Protein AF-A0A5N6KKF5-F1 (afdb_monomer_lite)

InterPro domains:
  IPR033308 PGAP5/Cdc1/Ted1 [PTHR13315] (1-219)

Organism: Monilinia laxa (NCBI:txid61186)

Radius of gyration: 37.45 Å; chains: 1; bounding box: 107×31×86 Å

pLDDT: mean 81.61, std 22.41, range [30.11, 98.12]

Sequence (278 aa):
MNLDTPVSDKVLQDESYRFLNDIISTSHAVERSALFTLVLTHIPLYKDEGICVDGPFFDFFDGEFENGVKEQNHLSRDASKGMLEGVFGMSGSSEVAGKGMGRLGVVLTGHDHEGCDIYHHINQSSPEEEREWKCNRYSEAKHLVNQSGIPGIREITVRSMMGDFAGNAGLLSLWFDRESWEWKFEFVNCGLGTQHIWWFVHILDFITVIVGIIHGVWSTVLKARLIWGVGGNVRKGGKKGKKVTFETIASESENSREKSVNGNGNREPKGLASGSFQ

Foldseek 3Di:
DQCDDDAQDPVVNVVVVVVLQVLLVPDDFQQPQLDEDEAEDAAAAAAAPPQDPDHWDFDWDDDPRRTHTPDTRHGDQVSNCCCLCRVQVADLALPDGVRRLGHHYEYEYESAAQKAKKKWKWANPDDPVPTGIHIHGCVVCVVVVVDPRIRIHIYTYWHDCDQQNQRKDKDKDWDQDPVVRHIDIDMDIDGPGHCVVVVVVVVVVVVVVVVVVVVVVVVVVVVVPVVVDPPDDDDDDDDDDDDDDDDDDDDDDDDDDDDDDDDDDDDDDDDDDDDDDD

Structure (mmCIF, N/CA/C/O backbone):
data_AF-A0A5N6KKF5-F1
#
_entry.id   AF-A0A5N6KKF5-F1
#
loop_
_atom_site.group_PDB
_atom_site.id
_atom_site.type_symbol
_atom_site.label_atom_id
_atom_site.label_alt_id
_atom_site.label_comp_id
_atom_site.label_asym_id
_atom_site.label_entity_id
_atom_site.label_seq_id
_atom_site.pdbx_PDB_ins_code
_atom_site.Cartn_x
_atom_site.Cartn_y
_atom_site.Cartn_z
_atom_site.occupancy
_atom_site.B_iso_or_equiv
_atom_site.auth_seq_id
_atom_site.auth_comp_id
_atom_site.auth_asym_id
_atom_site.auth_atom_id
_atom_site.pdbx_PDB_model_num
ATOM 1 N N . MET A 1 1 ? -6.818 -5.816 -8.517 1.00 61.09 1 MET A N 1
ATOM 2 C CA . MET A 1 1 ? -7.880 -6.075 -7.523 1.00 61.09 1 MET A CA 1
ATOM 3 C C . MET A 1 1 ? -9.062 -5.245 -7.983 1.00 61.09 1 MET A C 1
ATOM 5 O O . MET A 1 1 ? -8.903 -4.036 -8.055 1.00 61.09 1 MET A O 1
ATOM 9 N N . ASN A 1 2 ? -10.171 -5.856 -8.404 1.00 85.31 2 ASN A N 1
ATOM 10 C CA . ASN A 1 2 ? -11.256 -5.137 -9.092 1.00 85.31 2 ASN A CA 1
ATOM 11 C C . ASN A 1 2 ? -12.211 -4.473 -8.087 1.00 85.31 2 ASN A C 1
ATOM 13 O O . ASN A 1 2 ? -13.397 -4.788 -8.051 1.00 85.31 2 ASN A O 1
ATOM 17 N N . LEU A 1 3 ? -11.674 -3.604 -7.226 1.00 91.81 3 LEU A N 1
ATOM 18 C CA . LEU A 1 3 ? -12.445 -2.927 -6.174 1.00 91.81 3 LEU A CA 1
ATOM 19 C C . LEU A 1 3 ? -13.032 -1.591 -6.609 1.00 91.81 3 LEU A C 1
ATOM 21 O O . LEU A 1 3 ? -13.944 -1.098 -5.952 1.00 91.81 3 LEU A O 1
ATOM 25 N N . ASP A 1 4 ? -12.493 -1.005 -7.671 1.00 93.25 4 ASP A N 1
ATOM 26 C CA . ASP A 1 4 ? -12.909 0.300 -8.157 1.00 93.25 4 ASP A CA 1
ATOM 27 C C . ASP A 1 4 ? -13.945 0.174 -9.274 1.00 93.25 4 ASP A C 1
ATOM 29 O O . ASP A 1 4 ? -14.103 -0.869 -9.915 1.00 93.25 4 ASP A O 1
ATOM 33 N N . THR A 1 5 ? -14.682 1.258 -9.487 1.00 90.00 5 THR A N 1
ATOM 34 C CA . THR A 1 5 ? -15.766 1.336 -10.466 1.00 90.00 5 THR A CA 1
ATOM 35 C C . THR A 1 5 ? -15.589 2.550 -11.376 1.00 90.00 5 THR A C 1
ATOM 37 O O . THR A 1 5 ? -15.078 3.567 -10.904 1.00 90.00 5 THR A O 1
ATOM 40 N N . PRO A 1 6 ? -16.098 2.512 -12.622 1.00 90.00 6 PRO A N 1
ATOM 41 C CA . PRO A 1 6 ? -16.765 1.387 -13.289 1.00 90.00 6 PRO A CA 1
ATOM 42 C C . PRO A 1 6 ? -15.831 0.203 -13.590 1.00 90.00 6 PRO A C 1
ATOM 44 O O . PRO A 1 6 ? -14.630 0.376 -13.772 1.00 90.00 6 PRO A O 1
ATOM 47 N N . VAL A 1 7 ? -16.406 -1.000 -13.660 1.00 88.50 7 VAL A N 1
ATOM 48 C CA . VAL A 1 7 ? -15.707 -2.240 -14.026 1.00 88.50 7 VAL A CA 1
ATOM 49 C C . VAL A 1 7 ? -16.266 -2.787 -15.338 1.00 88.50 7 VAL A C 1
ATOM 51 O O . VAL A 1 7 ? -17.474 -2.696 -15.573 1.00 88.50 7 VAL A O 1
ATOM 54 N N . SER A 1 8 ? -15.399 -3.384 -16.154 1.00 87.94 8 SER A N 1
ATOM 55 C CA . SER A 1 8 ? -15.790 -4.054 -17.398 1.00 87.94 8 SER A CA 1
ATOM 56 C C . SER A 1 8 ? -16.483 -5.391 -17.138 1.00 87.94 8 SER A C 1
ATOM 58 O O . SER A 1 8 ? -17.498 -5.694 -17.754 1.00 87.94 8 SER A O 1
ATOM 60 N N . ASP A 1 9 ? -15.998 -6.163 -16.164 1.00 90.00 9 ASP A N 1
ATOM 61 C CA . ASP A 1 9 ? -16.593 -7.433 -15.749 1.00 90.00 9 ASP A CA 1
ATOM 62 C C . ASP A 1 9 ? -17.108 -7.368 -14.303 1.00 90.00 9 ASP A C 1
ATOM 64 O O . ASP A 1 9 ? -16.347 -7.392 -13.328 1.00 90.00 9 ASP A O 1
ATOM 68 N N . LYS A 1 10 ? -18.437 -7.313 -14.167 1.00 90.88 10 LYS A N 1
ATOM 69 C CA . LYS A 1 10 ? -19.114 -7.301 -12.863 1.00 90.88 10 LYS A CA 1
ATOM 70 C C . LYS A 1 10 ? -18.997 -8.624 -12.114 1.00 90.88 10 LYS A C 1
ATOM 72 O O . LYS A 1 10 ? -18.998 -8.612 -10.889 1.00 90.88 10 LYS A O 1
ATOM 77 N N . VAL A 1 11 ? -18.886 -9.753 -12.813 1.00 94.31 11 VAL A N 1
ATOM 78 C CA . VAL A 1 11 ? -18.771 -11.071 -12.173 1.00 94.31 11 VAL A CA 1
ATOM 79 C C . VAL A 1 11 ? -17.435 -11.168 -11.442 1.00 94.31 11 VAL A C 1
ATOM 81 O O . VAL A 1 11 ? -17.412 -11.536 -10.270 1.00 94.31 11 VAL A O 1
ATOM 84 N N . LEU A 1 12 ? -16.340 -10.746 -12.080 1.00 92.69 12 LEU A N 1
ATOM 85 C CA . LEU A 1 12 ? -15.013 -10.725 -11.450 1.00 92.69 12 LEU A CA 1
ATOM 86 C C . LEU A 1 12 ? -14.930 -9.744 -10.271 1.00 92.69 12 LEU A C 1
ATOM 88 O O . LEU A 1 12 ? -14.240 -10.003 -9.278 1.00 92.69 12 LEU A O 1
ATOM 92 N N . GLN A 1 13 ? -15.625 -8.609 -10.364 1.00 93.62 13 GLN A N 1
ATOM 93 C CA . GLN A 1 13 ? -15.739 -7.670 -9.249 1.00 93.62 13 GLN A CA 1
ATOM 94 C C . GLN A 1 13 ? -16.521 -8.279 -8.079 1.00 93.62 13 GLN A C 1
ATOM 96 O O . GLN A 1 13 ? -16.042 -8.251 -6.945 1.00 93.62 13 GLN A O 1
ATOM 101 N N . ASP A 1 14 ? -17.673 -8.895 -8.345 1.00 95.12 14 ASP A N 1
ATOM 102 C CA . ASP A 1 14 ? -18.469 -9.574 -7.322 1.00 95.12 14 ASP A CA 1
ATOM 103 C C . ASP A 1 14 ? -17.680 -10.697 -6.638 1.00 95.12 14 ASP A C 1
ATOM 105 O O . ASP A 1 14 ? -17.748 -10.846 -5.419 1.00 95.12 14 ASP A O 1
ATOM 109 N N . GLU A 1 15 ? -16.908 -11.485 -7.391 1.00 95.94 15 GLU A N 1
ATOM 110 C CA . GLU A 1 15 ? -16.014 -12.507 -6.834 1.00 95.94 15 GLU A CA 1
ATOM 111 C C . GLU A 1 15 ? -14.935 -11.898 -5.932 1.00 95.94 15 GLU A C 1
ATOM 113 O O . GLU A 1 15 ? -14.681 -12.419 -4.845 1.00 95.94 15 GLU A O 1
ATOM 118 N N . SER A 1 16 ? -14.357 -10.761 -6.333 1.00 93.88 16 SER A N 1
ATOM 119 C CA . SER A 1 16 ? -13.374 -10.031 -5.523 1.00 93.88 16 SER A CA 1
ATOM 120 C C . SER A 1 16 ? -13.982 -9.543 -4.203 1.00 93.88 16 SER A C 1
ATOM 122 O O . SER A 1 16 ? -13.384 -9.729 -3.141 1.00 93.88 16 SER A O 1
ATOM 124 N N . TYR A 1 17 ? -15.188 -8.966 -4.238 1.00 94.44 17 TYR A N 1
ATOM 125 C CA . TYR A 1 17 ? -15.878 -8.527 -3.024 1.00 94.44 17 TYR A CA 1
ATOM 126 C C . TYR A 1 17 ? -16.313 -9.698 -2.143 1.00 94.44 17 TYR A C 1
ATOM 128 O O . TYR A 1 17 ? -16.170 -9.614 -0.925 1.00 94.44 17 TYR A O 1
ATOM 136 N N . ARG A 1 18 ? -16.805 -10.802 -2.721 1.00 96.19 18 ARG A N 1
ATOM 137 C CA . ARG A 1 18 ? -17.134 -12.018 -1.956 1.00 96.19 18 ARG A CA 1
ATOM 138 C C . ARG A 1 18 ? -15.907 -12.556 -1.233 1.00 96.19 18 ARG A C 1
ATOM 140 O O . ARG A 1 18 ? -15.980 -12.781 -0.034 1.00 96.19 18 ARG A O 1
ATOM 147 N N . PHE A 1 19 ? -14.774 -12.664 -1.924 1.00 94.69 19 PHE A N 1
ATOM 148 C CA . PHE A 1 19 ? -13.517 -13.095 -1.318 1.00 94.69 19 PHE A CA 1
ATOM 149 C C . PHE A 1 19 ? -13.100 -12.209 -0.134 1.00 94.69 19 PHE A C 1
ATOM 151 O O . PHE A 1 19 ? -12.769 -12.723 0.935 1.00 94.69 19 PHE A O 1
ATOM 158 N N . LEU A 1 20 ? -13.155 -10.880 -0.289 1.00 94.19 20 LEU A N 1
ATOM 159 C CA . LEU A 1 20 ? -12.841 -9.959 0.807 1.00 94.19 20 LEU A CA 1
ATOM 160 C C . LEU A 1 20 ? -13.818 -10.107 1.977 1.00 94.19 20 LEU A C 1
ATOM 162 O O . LEU A 1 20 ? -13.386 -10.197 3.124 1.00 94.19 20 LEU A O 1
ATOM 166 N N . ASN A 1 21 ? -15.119 -10.180 1.702 1.00 95.25 21 ASN A N 1
ATOM 167 C CA . ASN A 1 21 ? -16.146 -10.333 2.731 1.00 95.25 21 ASN A CA 1
ATOM 168 C C . ASN A 1 21 ? -16.020 -11.668 3.483 1.00 95.25 21 ASN A C 1
ATOM 170 O O . ASN A 1 21 ? -16.186 -11.704 4.705 1.00 95.25 21 ASN A O 1
ATOM 174 N N . ASP A 1 22 ? -15.673 -12.752 2.791 1.00 96.62 22 ASP A N 1
ATOM 175 C CA . ASP A 1 22 ? -15.428 -14.059 3.401 1.00 96.62 22 ASP A CA 1
ATOM 176 C C . ASP A 1 22 ? -14.212 -14.002 4.336 1.00 96.62 22 ASP A C 1
ATOM 178 O O . ASP A 1 22 ? -14.283 -14.471 5.473 1.00 96.62 22 ASP A O 1
ATOM 182 N N . ILE A 1 23 ? -13.118 -13.350 3.925 1.00 93.81 23 ILE A N 1
ATOM 183 C CA . ILE A 1 23 ? -11.951 -13.146 4.798 1.00 93.81 23 ILE A CA 1
ATOM 184 C C . ILE A 1 23 ? -12.326 -12.307 6.017 1.00 93.81 23 ILE A C 1
ATOM 186 O O . ILE A 1 23 ? -11.992 -12.681 7.141 1.00 93.81 23 ILE A O 1
ATOM 190 N N . ILE A 1 24 ? -13.027 -11.189 5.827 1.00 93.75 24 ILE A N 1
ATOM 191 C CA . ILE A 1 24 ? -13.396 -10.277 6.918 1.00 93.75 24 ILE A CA 1
ATOM 192 C C . ILE A 1 24 ? -14.302 -10.986 7.931 1.00 93.75 24 ILE A C 1
ATOM 194 O O . ILE A 1 24 ? -14.080 -10.874 9.137 1.00 93.75 24 ILE A O 1
ATOM 198 N N . SER A 1 25 ? -15.290 -11.745 7.454 1.00 94.12 25 SER A N 1
ATOM 199 C CA . SER A 1 25 ? -16.268 -12.428 8.309 1.00 94.12 25 SER A CA 1
ATOM 200 C C . SER A 1 25 ? -15.715 -13.661 9.025 1.00 94.12 25 SER A C 1
ATOM 202 O O . SER A 1 25 ? -16.190 -13.998 10.109 1.00 94.12 25 SER A O 1
ATOM 204 N N . THR A 1 26 ? -14.706 -14.325 8.455 1.00 94.19 26 THR A N 1
ATOM 205 C CA . THR A 1 26 ? -14.072 -15.511 9.061 1.00 94.19 26 THR A CA 1
ATOM 206 C C . THR A 1 26 ? -12.822 -15.181 9.880 1.00 94.19 26 THR A C 1
ATOM 208 O O . THR A 1 26 ? -12.318 -16.034 10.616 1.00 94.19 26 THR A O 1
ATOM 211 N N . SER A 1 27 ? -12.326 -13.944 9.794 1.00 92.81 27 SER A N 1
ATOM 212 C CA . SER A 1 27 ? -11.158 -13.480 10.540 1.00 92.81 27 SER A CA 1
ATOM 213 C C . SER A 1 27 ? -11.400 -13.433 12.047 1.00 92.81 27 SER A C 1
ATOM 215 O O . SER A 1 27 ? -12.492 -13.158 12.540 1.00 92.81 27 SER A O 1
ATOM 217 N N . HIS A 1 28 ? -10.331 -13.645 12.813 1.00 93.62 28 HIS A N 1
ATOM 218 C CA . HIS A 1 28 ? -10.377 -13.511 14.265 1.00 93.62 28 HIS A CA 1
ATOM 219 C C . HIS A 1 28 ? -10.660 -12.067 14.718 1.00 93.62 28 HIS A C 1
ATOM 221 O O . HIS A 1 28 ? -10.436 -11.098 13.983 1.00 93.62 28 HIS A O 1
ATOM 227 N N . ALA A 1 29 ? -11.116 -11.948 15.968 1.00 92.88 29 ALA A N 1
ATOM 228 C CA . ALA A 1 29 ? -11.385 -10.682 16.643 1.00 92.88 29 ALA A CA 1
ATOM 229 C C . ALA A 1 29 ? -10.180 -9.723 16.585 1.00 92.88 29 ALA A C 1
ATOM 231 O O . ALA A 1 29 ? -9.026 -10.159 16.651 1.00 92.88 29 ALA A O 1
ATOM 232 N N . VAL A 1 30 ? -10.463 -8.424 16.451 1.00 93.69 30 VAL A N 1
ATOM 233 C CA . VAL A 1 30 ? -9.454 -7.373 16.233 1.00 93.69 30 VAL A CA 1
ATOM 234 C C . VAL A 1 30 ? -8.516 -7.196 17.431 1.00 93.69 30 VAL A C 1
ATOM 236 O O . VAL A 1 30 ? -7.364 -6.822 17.264 1.00 93.69 30 VAL A O 1
ATOM 239 N N . GLU A 1 31 ? -8.974 -7.545 18.634 1.00 90.56 31 GLU A N 1
ATOM 240 C CA . GLU A 1 31 ? -8.255 -7.412 19.905 1.00 90.56 31 GLU A CA 1
ATOM 241 C C . GLU A 1 31 ? -7.148 -8.456 20.098 1.00 90.56 31 GLU A C 1
ATOM 243 O O . GLU A 1 31 ? -6.417 -8.433 21.092 1.00 90.56 31 GLU A O 1
ATOM 248 N N . ARG A 1 32 ? -7.031 -9.425 19.185 1.00 90.06 32 ARG A N 1
ATOM 249 C CA . ARG A 1 32 ? -6.090 -10.534 19.330 1.00 90.06 32 ARG A CA 1
ATOM 250 C C . ARG A 1 32 ? -4.671 -10.117 18.928 1.00 90.06 32 ARG A C 1
ATOM 252 O O . ARG A 1 32 ? -4.261 -10.325 17.791 1.00 90.06 32 ARG A O 1
ATOM 259 N N . SER A 1 33 ? -3.893 -9.645 19.901 1.00 82.50 33 SER A N 1
ATOM 260 C CA . SER A 1 33 ? -2.506 -9.165 19.725 1.00 82.50 33 SER A CA 1
ATOM 261 C C . SER A 1 33 ? -1.516 -10.188 19.146 1.00 82.50 33 SER A C 1
ATOM 263 O O . SER A 1 33 ? -0.542 -9.813 18.502 1.00 82.50 33 SER A O 1
ATOM 265 N N . ALA A 1 34 ? -1.771 -11.490 19.313 1.00 86.62 34 ALA A N 1
ATOM 266 C CA . ALA A 1 34 ? -0.912 -12.551 18.773 1.00 86.62 34 ALA A CA 1
ATOM 267 C C . ALA A 1 34 ? -1.032 -12.747 17.245 1.00 86.62 34 ALA A C 1
ATOM 269 O O . ALA A 1 34 ? -0.379 -13.635 16.691 1.00 86.62 34 ALA A O 1
ATOM 270 N N . LEU A 1 35 ? -1.889 -11.980 16.563 1.00 91.38 35 LEU A N 1
ATOM 271 C CA . LEU A 1 35 ? -2.067 -12.032 15.114 1.00 91.38 35 LEU A CA 1
ATOM 272 C C . LEU A 1 35 ? -1.479 -10.793 14.444 1.00 91.38 35 LEU A C 1
ATOM 274 O O . LEU A 1 35 ? -1.552 -9.689 14.972 1.00 91.38 35 LEU A O 1
ATOM 278 N N . PHE A 1 36 ? -0.946 -10.998 13.244 1.00 94.81 36 PHE A N 1
ATOM 279 C CA . PHE A 1 36 ? -0.442 -9.942 12.380 1.00 94.81 36 PHE A CA 1
ATOM 280 C C . PHE A 1 36 ? -1.045 -10.101 10.990 1.00 94.81 36 PHE A C 1
ATOM 282 O O . PHE A 1 36 ? -1.022 -11.193 10.420 1.00 94.81 36 PHE A O 1
ATOM 289 N N . THR A 1 37 ? -1.591 -9.015 10.456 1.00 95.50 37 THR A N 1
ATOM 290 C CA . THR A 1 37 ? -2.247 -8.993 9.148 1.00 95.50 37 THR A CA 1
ATOM 291 C C . THR A 1 37 ? -1.310 -8.366 8.125 1.00 95.50 37 THR A C 1
ATOM 293 O O . THR A 1 37 ? -0.963 -7.192 8.224 1.00 95.50 37 THR A O 1
ATOM 296 N N . LEU A 1 38 ? -0.897 -9.145 7.128 1.00 96.62 38 LEU A N 1
ATOM 297 C CA . LEU A 1 38 ? -0.122 -8.659 5.992 1.00 96.62 38 LEU A CA 1
ATOM 298 C C . LEU A 1 38 ? -1.033 -8.588 4.769 1.00 96.62 38 LEU A C 1
ATOM 300 O O . LEU A 1 38 ? -1.507 -9.620 4.297 1.00 96.62 38 LEU A O 1
ATOM 304 N N . VAL A 1 39 ? -1.257 -7.384 4.248 1.00 96.50 39 VAL A N 1
ATOM 305 C CA . VAL A 1 39 ? -1.968 -7.195 2.979 1.00 96.50 39 VAL A CA 1
ATOM 306 C C . VAL A 1 39 ? -0.945 -6.968 1.882 1.00 96.50 39 VAL A C 1
ATOM 308 O O . VAL A 1 39 ? -0.148 -6.037 1.960 1.00 96.50 39 VAL A O 1
ATOM 311 N N . LEU A 1 40 ? -0.991 -7.815 0.857 1.00 95.88 40 LEU A N 1
ATOM 312 C CA . LEU A 1 40 ? -0.222 -7.652 -0.369 1.00 95.88 40 LEU A CA 1
ATOM 313 C C . LEU A 1 40 ? -1.181 -7.216 -1.472 1.00 95.88 40 LEU A C 1
ATOM 315 O O . LEU A 1 40 ? -2.104 -7.954 -1.820 1.00 95.88 40 LEU A O 1
ATOM 319 N N . THR A 1 41 ? -0.976 -6.026 -2.018 1.00 94.44 41 THR A N 1
ATOM 320 C CA . THR A 1 41 ? -1.747 -5.524 -3.160 1.00 94.44 41 THR A CA 1
ATOM 321 C C . THR A 1 41 ? -0.804 -5.054 -4.256 1.00 94.44 41 THR A C 1
ATOM 323 O O . THR A 1 41 ? 0.370 -4.797 -4.021 1.00 94.44 41 THR A O 1
ATOM 326 N N . HIS A 1 42 ? -1.295 -5.005 -5.489 1.00 93.06 42 HIS A N 1
ATOM 327 C CA . HIS A 1 42 ? -0.528 -4.416 -6.578 1.00 93.06 42 HIS A CA 1
ATOM 328 C C . HIS A 1 42 ? -0.626 -2.888 -6.552 1.00 93.06 42 HIS A C 1
ATOM 330 O O . HIS A 1 42 ? 0.385 -2.226 -6.744 1.00 93.06 42 HIS A O 1
ATOM 336 N N . ILE A 1 43 ? -1.830 -2.360 -6.293 1.00 94.94 43 ILE A N 1
ATOM 337 C CA . ILE A 1 43 ? -2.163 -0.936 -6.395 1.00 94.94 43 ILE A CA 1
ATOM 338 C C . ILE A 1 43 ? -2.227 -0.325 -4.982 1.00 94.94 43 ILE A C 1
ATOM 340 O O . ILE A 1 43 ? -2.952 -0.872 -4.140 1.00 94.94 43 ILE A O 1
ATOM 344 N N . PRO A 1 44 ? -1.496 0.777 -4.720 1.00 96.38 44 PRO A N 1
ATOM 345 C CA . PRO A 1 44 ? -1.489 1.499 -3.452 1.00 96.38 44 PRO A CA 1
ATOM 346 C C . PRO A 1 44 ? -2.869 1.979 -3.008 1.00 96.38 44 PRO A C 1
ATOM 348 O O . PRO A 1 44 ? -3.733 2.272 -3.838 1.00 96.38 44 PRO A O 1
ATOM 351 N N . LEU A 1 45 ? -3.068 2.128 -1.695 1.00 97.31 45 LEU A N 1
ATOM 352 C CA . LEU A 1 45 ? -4.286 2.760 -1.191 1.00 97.31 45 LEU A CA 1
ATOM 353 C C . LEU A 1 45 ? -4.254 4.258 -1.498 1.00 97.31 45 LEU A C 1
ATOM 355 O O . LEU A 1 45 ? -3.183 4.870 -1.565 1.00 97.31 45 LEU A O 1
ATOM 359 N N . TYR A 1 46 ? -5.440 4.837 -1.640 1.00 96.88 46 TYR A N 1
ATOM 360 C CA . TYR A 1 46 ? -5.669 6.251 -1.878 1.00 96.88 46 TYR A CA 1
ATOM 361 C C . TYR A 1 46 ? -4.865 7.125 -0.914 1.00 96.88 46 TYR A C 1
ATOM 363 O O . TYR A 1 46 ? -4.816 6.886 0.292 1.00 96.88 46 TYR A O 1
ATOM 371 N N . LYS A 1 47 ? -4.284 8.183 -1.464 1.00 95.44 47 LYS A N 1
ATOM 372 C CA . LYS A 1 47 ? -3.538 9.222 -0.762 1.00 95.44 47 LYS A CA 1
ATOM 373 C C . LYS A 1 47 ? -3.692 10.513 -1.554 1.00 95.44 47 LYS A C 1
ATOM 375 O O . LYS A 1 47 ? -3.820 10.470 -2.776 1.00 95.44 47 LYS A O 1
ATOM 380 N N . ASP A 1 48 ? -3.722 11.644 -0.858 1.00 94.75 48 ASP A N 1
ATOM 381 C CA . ASP A 1 48 ? -3.862 12.939 -1.518 1.00 94.75 48 ASP A CA 1
ATOM 382 C C . ASP A 1 48 ? -2.592 13.300 -2.307 1.00 94.75 48 ASP A C 1
ATOM 384 O O . ASP A 1 48 ? -1.476 12.876 -1.981 1.00 94.75 48 ASP A O 1
ATOM 388 N N . GLU A 1 49 ? -2.780 14.078 -3.371 1.00 94.50 49 GLU A N 1
ATOM 389 C CA . GLU A 1 49 ? -1.700 14.513 -4.252 1.00 94.50 49 GLU A CA 1
ATOM 390 C C . GLU A 1 49 ? -0.624 15.294 -3.476 1.00 94.50 49 GLU A C 1
ATOM 392 O O . GLU A 1 49 ? -0.920 16.100 -2.592 1.00 94.50 49 GLU A O 1
ATOM 397 N N . GLY A 1 50 ? 0.647 15.039 -3.797 1.00 94.00 50 GLY A N 1
ATOM 398 C CA . GLY A 1 50 ? 1.802 15.671 -3.152 1.00 94.00 50 GLY A CA 1
ATOM 399 C C . GLY A 1 50 ? 2.373 14.913 -1.948 1.00 94.00 50 GLY A C 1
ATOM 400 O O . GLY A 1 50 ? 3.474 15.239 -1.499 1.00 94.00 50 GLY A O 1
ATOM 401 N N . ILE A 1 51 ? 1.694 13.875 -1.440 1.00 94.31 51 ILE A N 1
ATOM 402 C CA . ILE A 1 51 ? 2.255 13.010 -0.386 1.00 94.31 51 ILE A CA 1
ATOM 403 C C . ILE A 1 51 ? 3.363 12.120 -0.961 1.00 94.31 51 ILE A C 1
ATOM 405 O O . ILE A 1 51 ? 4.491 12.127 -0.452 1.00 94.31 51 ILE A O 1
ATOM 409 N N . CYS A 1 52 ? 3.049 11.389 -2.029 1.00 94.00 52 CYS A N 1
ATOM 410 C CA . CYS A 1 52 ? 3.982 10.573 -2.810 1.00 94.00 52 CYS A CA 1
ATOM 411 C C . CYS A 1 52 ? 4.298 11.260 -4.144 1.00 94.00 52 CYS A C 1
ATOM 413 O O . CYS A 1 52 ? 3.706 12.295 -4.455 1.00 94.00 52 CYS A O 1
ATOM 415 N N . VAL A 1 53 ? 5.275 10.732 -4.891 1.00 93.81 53 VAL A N 1
ATOM 416 C CA . VAL A 1 53 ? 5.640 11.308 -6.196 1.00 93.81 53 VAL A CA 1
ATOM 417 C C . VAL A 1 53 ? 4.528 11.062 -7.209 1.00 93.81 53 VAL A C 1
ATOM 419 O O . VAL A 1 53 ? 4.089 12.015 -7.852 1.00 93.81 53 VAL A O 1
ATOM 422 N N . ASP A 1 54 ? 4.022 9.829 -7.287 1.00 91.69 54 ASP A N 1
ATOM 423 C CA . ASP A 1 54 ? 2.849 9.535 -8.099 1.00 91.69 54 ASP A CA 1
ATOM 424 C C . ASP A 1 54 ? 1.583 9.909 -7.308 1.00 91.69 54 ASP A C 1
ATOM 426 O O . ASP A 1 54 ? 1.389 9.512 -6.154 1.00 91.69 54 ASP A O 1
ATOM 430 N N . GLY A 1 55 ? 0.723 10.726 -7.918 1.00 92.31 55 GLY A N 1
ATOM 431 C CA . GLY A 1 55 ? -0.565 11.129 -7.350 1.00 92.31 55 GLY A CA 1
ATOM 432 C C . GLY A 1 55 ? -1.695 10.134 -7.659 1.00 92.31 55 GLY A C 1
ATOM 433 O O . GLY A 1 55 ? -1.529 9.233 -8.493 1.00 92.31 55 GLY A O 1
ATOM 434 N N . PRO A 1 56 ? -2.870 10.285 -7.018 1.00 93.62 56 PRO A N 1
ATOM 435 C CA . PRO A 1 56 ? -4.061 9.526 -7.381 1.00 93.62 56 PRO A CA 1
ATOM 436 C C . PRO A 1 56 ? -4.478 9.856 -8.820 1.00 93.62 56 PRO A C 1
ATOM 438 O O . PRO A 1 56 ? -4.619 11.017 -9.192 1.00 93.62 56 PRO A O 1
ATOM 441 N N . PHE A 1 57 ? -4.681 8.821 -9.632 1.00 94.38 57 PHE A N 1
ATOM 442 C CA . PHE A 1 57 ? -5.020 8.946 -11.047 1.00 94.38 57 PHE A CA 1
ATOM 443 C C . PHE A 1 57 ? -5.948 7.809 -11.457 1.00 94.38 57 PHE A C 1
ATOM 445 O O . PHE A 1 57 ? -5.769 6.688 -10.979 1.00 94.38 57 PHE A O 1
ATOM 452 N N . PHE A 1 58 ? -6.902 8.116 -12.335 1.00 93.94 58 PHE A N 1
ATOM 453 C CA . PHE A 1 58 ? -7.801 7.168 -12.983 1.00 93.94 58 PHE A CA 1
ATOM 454 C C . PHE A 1 58 ? -8.027 7.602 -14.433 1.00 93.94 58 PHE A C 1
ATOM 456 O O . PHE A 1 58 ? -8.416 8.742 -14.687 1.00 93.94 58 PHE A O 1
ATOM 463 N N . ASP A 1 59 ? -7.840 6.668 -15.355 1.00 92.56 59 ASP A N 1
ATOM 464 C CA . ASP A 1 59 ? -8.273 6.740 -16.744 1.00 92.56 59 ASP A CA 1
ATOM 465 C C . ASP A 1 59 ? -9.228 5.576 -17.016 1.00 92.56 59 ASP A C 1
ATOM 467 O O . ASP A 1 59 ? -9.063 4.473 -16.482 1.00 92.56 59 ASP A O 1
ATOM 471 N N . PHE A 1 60 ? -10.228 5.806 -17.857 1.00 91.50 60 PHE A N 1
ATOM 472 C CA . PHE A 1 60 ? -11.278 4.833 -18.141 1.00 91.50 60 PHE A CA 1
ATOM 473 C C . PHE A 1 60 ? -11.355 4.553 -19.638 1.00 91.50 60 PHE A C 1
ATOM 475 O O . PHE A 1 60 ? -11.080 5.424 -20.460 1.00 91.50 60 PHE A O 1
ATOM 482 N N . PHE A 1 61 ? -11.740 3.330 -20.000 1.00 89.88 61 PHE A N 1
ATOM 483 C CA . PHE A 1 61 ? -12.062 3.020 -21.390 1.00 89.88 61 PHE A CA 1
ATOM 484 C C . PHE A 1 61 ? -13.293 3.811 -21.845 1.00 89.88 61 PHE A C 1
ATOM 486 O O . PHE A 1 61 ? -14.266 3.944 -21.098 1.00 89.88 61 PHE A O 1
ATOM 493 N N . ASP A 1 62 ? -13.239 4.315 -23.077 1.00 83.19 62 ASP A N 1
ATOM 494 C CA . ASP A 1 62 ? -14.303 5.052 -23.746 1.00 83.19 62 ASP A CA 1
ATOM 495 C C . ASP A 1 62 ? -14.713 4.391 -25.081 1.00 83.19 62 ASP A C 1
ATOM 497 O O . ASP A 1 62 ? -14.055 3.490 -25.612 1.00 83.19 62 ASP A O 1
ATOM 501 N N . GLY A 1 63 ? -15.840 4.841 -25.641 1.00 76.25 63 GLY A N 1
ATOM 502 C CA . GLY A 1 63 ? -16.280 4.460 -26.985 1.00 76.25 63 GLY A CA 1
ATOM 503 C C . GLY A 1 63 ? -16.792 3.020 -27.111 1.00 76.25 63 GLY A C 1
ATOM 504 O O . GLY A 1 63 ? -17.756 2.639 -26.451 1.00 76.25 63 GLY A O 1
ATOM 505 N N . GLU A 1 64 ? -16.211 2.258 -28.044 1.00 68.62 64 GLU A N 1
ATOM 506 C CA . GLU A 1 64 ? -16.633 0.884 -28.377 1.00 68.62 64 GLU A CA 1
ATOM 507 C C . GLU A 1 64 ? -16.156 -0.167 -27.363 1.00 68.62 64 GLU A C 1
ATOM 509 O O . GLU A 1 64 ? -16.677 -1.283 -27.349 1.00 68.62 64 GLU A O 1
ATOM 514 N N . PHE A 1 65 ? -15.177 0.167 -26.516 1.00 66.12 65 PHE A N 1
ATOM 515 C CA . PHE A 1 65 ? -14.736 -0.709 -25.437 1.00 66.12 65 PHE A CA 1
ATOM 516 C C . PHE A 1 65 ? -15.643 -0.489 -24.223 1.00 66.12 65 PHE A C 1
ATOM 518 O O . PHE A 1 65 ? -15.813 0.637 -23.761 1.00 66.12 65 PHE A O 1
ATOM 525 N N . GLU A 1 66 ? -16.264 -1.563 -23.732 1.00 66.56 66 GLU A N 1
ATOM 526 C CA . GLU A 1 66 ? -17.152 -1.514 -22.568 1.00 66.56 66 GLU A CA 1
ATOM 527 C C . GLU A 1 66 ? -16.441 -0.859 -21.367 1.00 66.56 66 GLU A C 1
ATOM 529 O O . GLU A 1 66 ? -15.273 -1.140 -21.094 1.00 66.56 66 GLU A O 1
ATOM 534 N N . ASN A 1 67 ? -17.155 0.042 -20.679 1.00 75.88 67 ASN A N 1
ATOM 535 C CA . ASN A 1 67 ? -16.663 0.863 -19.565 1.00 75.88 67 ASN A CA 1
ATOM 536 C C . ASN A 1 67 ? -15.772 0.080 -18.582 1.00 75.88 67 ASN A C 1
ATOM 538 O O . ASN A 1 67 ? -16.089 -1.043 -18.208 1.00 75.88 67 ASN A O 1
ATOM 542 N N . GLY A 1 68 ? -14.713 0.701 -18.067 1.00 86.12 68 GLY A N 1
ATOM 543 C CA . GLY A 1 68 ? -13.850 0.082 -17.060 1.00 86.12 68 GLY A CA 1
ATOM 544 C C . GLY A 1 68 ? -12.607 0.916 -16.785 1.00 86.12 68 GLY A C 1
ATOM 545 O O . GLY A 1 68 ? -12.278 1.797 -17.578 1.00 86.12 68 GLY A O 1
ATOM 546 N N . VAL A 1 69 ? -11.910 0.645 -15.679 1.00 90.25 69 VAL A N 1
ATOM 547 C CA . VAL A 1 69 ? -10.608 1.273 -15.409 1.00 90.25 69 VAL A CA 1
ATOM 548 C C . VAL A 1 69 ? -9.595 0.810 -16.458 1.00 90.25 69 VAL A C 1
ATOM 550 O O . VAL A 1 69 ? -9.331 -0.385 -16.597 1.00 90.25 69 VAL A O 1
ATOM 553 N N . LYS A 1 70 ? -9.035 1.768 -17.194 1.00 90.31 70 LYS A N 1
ATOM 554 C CA . LYS A 1 70 ? -7.965 1.562 -18.171 1.00 90.31 70 LYS A CA 1
ATOM 555 C C . LYS A 1 70 ? -6.597 1.671 -17.513 1.00 90.31 70 LYS A C 1
ATOM 557 O O . LYS A 1 70 ? -5.731 0.834 -17.748 1.00 90.31 70 LYS A O 1
ATOM 562 N N . GLU A 1 71 ? -6.425 2.684 -16.676 1.00 90.88 71 GLU A N 1
ATOM 563 C CA . GLU A 1 71 ? -5.206 2.940 -15.918 1.00 90.88 71 GLU A CA 1
ATOM 564 C C . GLU A 1 71 ? -5.590 3.573 -14.581 1.00 90.88 71 GLU A C 1
ATOM 566 O O . GLU A 1 71 ? -6.518 4.375 -14.512 1.00 90.88 71 GLU A O 1
ATOM 571 N N . GLN A 1 72 ? -4.907 3.206 -13.504 1.00 93.25 72 GLN A N 1
ATOM 572 C CA . GLN A 1 72 ? -5.057 3.880 -12.220 1.00 93.25 72 GLN A CA 1
ATOM 573 C C . GLN A 1 72 ? -3.752 3.785 -11.448 1.00 93.25 72 GLN A C 1
ATOM 575 O O . GLN A 1 72 ? -3.146 2.720 -11.456 1.00 93.25 72 GLN A O 1
ATOM 580 N N . ASN A 1 73 ? -3.385 4.847 -10.731 1.00 94.00 73 ASN A N 1
ATOM 581 C CA . ASN A 1 73 ? -2.194 4.839 -9.870 1.00 94.00 73 ASN A CA 1
ATOM 582 C C . ASN A 1 73 ? -2.490 4.312 -8.462 1.00 94.00 73 ASN A C 1
ATOM 584 O O . ASN A 1 73 ? -1.625 3.763 -7.787 1.00 94.00 73 ASN A O 1
ATOM 588 N N . HIS A 1 74 ? -3.717 4.527 -7.995 1.00 95.81 74 HIS A N 1
ATOM 589 C CA . HIS A 1 74 ? -4.144 4.276 -6.624 1.00 95.81 74 HIS A CA 1
ATOM 590 C C . HIS A 1 74 ? -5.534 3.652 -6.636 1.00 95.81 74 HIS A C 1
ATOM 592 O O . HIS A 1 74 ? -6.286 3.836 -7.592 1.00 95.81 74 HIS A O 1
ATOM 598 N N . LEU A 1 75 ? -5.896 2.938 -5.573 1.00 96.19 75 LEU A N 1
ATOM 599 C CA . LEU A 1 75 ? -7.292 2.593 -5.325 1.00 96.19 75 LEU A CA 1
ATOM 600 C C . LEU A 1 75 ? -8.110 3.863 -5.064 1.00 96.19 75 LEU A C 1
ATOM 602 O O . LEU A 1 75 ? -7.570 4.890 -4.639 1.00 96.19 75 LEU A O 1
ATOM 606 N N . SER A 1 76 ? -9.426 3.801 -5.272 1.00 95.75 76 SER A N 1
ATOM 607 C CA . SER A 1 76 ? -10.306 4.907 -4.892 1.00 95.75 76 SER A CA 1
ATOM 608 C C . SER A 1 76 ? -10.305 5.113 -3.378 1.00 95.75 76 SER A C 1
ATOM 610 O O . SER A 1 76 ? -9.939 4.228 -2.590 1.00 95.75 76 SER A O 1
ATOM 612 N N . ARG A 1 77 ? -10.757 6.297 -2.952 1.00 95.56 77 ARG A N 1
ATOM 613 C CA . ARG A 1 77 ? -10.934 6.616 -1.531 1.00 95.56 77 ARG A CA 1
ATOM 614 C C . ARG A 1 77 ? -11.852 5.602 -0.839 1.00 95.56 77 ARG A C 1
ATOM 616 O O . ARG A 1 77 ? -11.536 5.166 0.265 1.00 95.56 77 ARG A O 1
ATOM 623 N N . ASP A 1 78 ? -12.919 5.172 -1.509 1.00 95.25 78 ASP A N 1
ATOM 624 C CA . ASP A 1 78 ? -13.888 4.218 -0.962 1.00 95.25 78 ASP A CA 1
ATOM 625 C C . ASP A 1 78 ? -13.322 2.798 -0.868 1.00 95.25 78 ASP A C 1
ATOM 627 O O . ASP A 1 78 ? -13.432 2.168 0.184 1.00 95.25 78 ASP A O 1
ATOM 631 N N . ALA A 1 79 ? -12.647 2.309 -1.915 1.00 95.44 79 ALA A N 1
ATOM 632 C CA . ALA A 1 79 ? -11.983 1.005 -1.874 1.00 95.44 79 ALA A CA 1
ATOM 633 C C . ALA A 1 79 ? -10.904 0.960 -0.778 1.00 95.44 79 ALA A C 1
ATOM 635 O O . ALA A 1 79 ? -10.797 -0.011 -0.029 1.00 95.44 79 ALA A O 1
ATOM 636 N N . SER A 1 80 ? -10.151 2.050 -0.631 1.00 96.94 80 SER A N 1
ATOM 637 C CA . SER A 1 80 ? -9.116 2.192 0.397 1.00 96.94 80 SER A CA 1
ATOM 638 C C . SER A 1 80 ? -9.701 2.209 1.804 1.00 96.94 80 SER A C 1
ATOM 640 O O . SER A 1 80 ? -9.225 1.485 2.677 1.00 96.94 80 SER A O 1
ATOM 642 N N . LYS A 1 81 ? -10.782 2.969 2.015 1.00 96.62 81 LYS A N 1
ATOM 643 C CA . LYS A 1 81 ? -11.537 2.966 3.272 1.00 96.62 81 LYS A CA 1
ATOM 644 C C . LYS A 1 81 ? -12.062 1.567 3.595 1.00 96.62 81 LYS A C 1
ATOM 646 O O . LYS A 1 81 ? -11.888 1.101 4.716 1.00 96.62 81 LYS A O 1
ATOM 651 N N . GLY A 1 82 ? -12.635 0.869 2.613 1.00 95.00 82 GLY A N 1
ATOM 652 C CA . GLY A 1 82 ? -13.108 -0.507 2.771 1.00 95.00 82 GLY A CA 1
ATOM 653 C C . GLY A 1 82 ? -12.001 -1.477 3.195 1.00 95.00 82 GLY A C 1
ATOM 654 O O . GLY A 1 82 ? -12.232 -2.340 4.039 1.00 95.00 82 GLY A O 1
ATOM 655 N N . MET A 1 83 ? -10.779 -1.305 2.687 1.00 95.44 83 MET A N 1
ATOM 656 C CA . MET A 1 83 ? -9.621 -2.094 3.122 1.00 95.44 83 MET A CA 1
ATOM 657 C C . MET A 1 83 ? -9.213 -1.780 4.569 1.00 95.44 83 MET A C 1
ATOM 659 O O . MET A 1 83 ? -9.014 -2.701 5.363 1.00 95.44 83 MET A O 1
ATOM 663 N N . LEU A 1 84 ? -9.113 -0.499 4.931 1.00 97.56 84 LEU A N 1
ATOM 664 C CA . LEU A 1 84 ? -8.709 -0.062 6.273 1.00 97.56 84 LEU A CA 1
ATOM 665 C C . LEU A 1 84 ? -9.735 -0.472 7.343 1.00 97.56 84 LEU A C 1
ATOM 667 O O . LEU A 1 84 ? -9.381 -1.028 8.384 1.00 97.56 84 LEU A O 1
ATOM 671 N N . GLU A 1 85 ? -11.017 -0.253 7.071 1.00 96.88 85 GLU A N 1
ATOM 672 C CA . GLU A 1 85 ? -12.094 -0.518 8.028 1.00 96.88 85 GLU A CA 1
ATOM 673 C C . GLU A 1 85 ? -12.550 -1.981 8.005 1.00 96.88 85 GLU A C 1
ATOM 675 O O . GLU A 1 85 ? -12.852 -2.550 9.050 1.00 96.88 85 GLU A O 1
ATOM 680 N N . GLY A 1 86 ? -12.553 -2.632 6.840 1.00 95.44 86 GLY A N 1
ATOM 681 C CA . GLY A 1 86 ? -12.967 -4.026 6.695 1.00 95.44 86 GLY A CA 1
ATOM 682 C C . GLY A 1 86 ? -11.873 -5.014 7.095 1.00 95.44 86 GLY A C 1
ATOM 683 O O . GLY A 1 86 ? -12.021 -5.762 8.065 1.00 95.44 86 GLY A O 1
ATOM 684 N N . VAL A 1 87 ? -10.755 -5.021 6.361 1.00 95.38 87 VAL A N 1
ATOM 685 C CA . VAL A 1 87 ? -9.682 -6.018 6.545 1.00 95.38 87 VAL A CA 1
ATOM 686 C C . VAL A 1 87 ? -8.981 -5.819 7.886 1.00 95.38 87 VAL A C 1
ATOM 688 O O . VAL A 1 87 ? -8.835 -6.762 8.671 1.00 95.38 87 VAL A O 1
ATOM 691 N N . PHE A 1 88 ? -8.596 -4.583 8.204 1.00 96.69 88 PHE A N 1
ATOM 692 C CA . PHE A 1 88 ? -7.929 -4.296 9.472 1.00 96.69 88 PHE A CA 1
ATOM 693 C C . PHE A 1 88 ? -8.902 -4.033 10.622 1.00 96.69 88 PHE A C 1
ATOM 695 O O . PHE A 1 88 ? -8.483 -4.113 11.772 1.00 96.69 88 PHE A O 1
ATOM 702 N N . GLY A 1 89 ? -10.195 -3.807 10.373 1.00 96.25 89 GLY A N 1
ATOM 703 C CA . GLY A 1 89 ? -11.159 -3.573 11.453 1.00 96.25 89 GLY A CA 1
ATOM 704 C C . GLY A 1 89 ? -10.952 -2.239 12.176 1.00 96.25 89 GLY A C 1
ATOM 705 O O . GLY A 1 89 ? -11.305 -2.129 13.350 1.00 96.25 89 GLY A O 1
ATOM 706 N N . MET A 1 90 ? -10.308 -1.263 11.527 1.00 97.12 90 MET A N 1
ATOM 707 C CA . MET A 1 90 ? -10.086 0.068 12.095 1.00 97.12 90 MET A CA 1
ATOM 708 C C . MET A 1 90 ? -11.351 0.921 11.985 1.00 97.12 90 MET A C 1
ATOM 710 O O . MET A 1 90 ? -12.204 0.678 11.137 1.00 97.12 90 MET A O 1
ATOM 714 N N . SER A 1 91 ? -11.501 1.926 12.845 1.00 96.88 91 SER A N 1
ATOM 715 C CA . SER A 1 91 ? -12.683 2.787 12.832 1.00 96.88 91 SER A CA 1
ATOM 716 C C . SER A 1 91 ? -12.412 4.157 13.432 1.00 96.88 91 SER A C 1
ATOM 718 O O . SER A 1 91 ? -11.733 4.285 14.448 1.00 96.88 91 SER A O 1
ATOM 720 N N . GLY A 1 92 ? -13.048 5.184 12.868 1.00 96.25 92 GLY A N 1
ATOM 721 C CA . GLY A 1 92 ? -13.105 6.516 13.471 1.00 96.25 92 GLY A CA 1
ATOM 722 C C . GLY A 1 92 ? -13.904 6.583 14.782 1.00 96.25 92 GLY A C 1
ATOM 723 O O . GLY A 1 92 ? -13.877 7.615 15.444 1.00 96.25 92 GLY A O 1
ATOM 724 N N . SER A 1 93 ? -14.609 5.517 15.177 1.00 95.25 93 SER A N 1
ATOM 725 C CA . SER A 1 93 ? -15.340 5.436 16.447 1.00 95.25 93 SER A CA 1
ATOM 726 C C . SER A 1 93 ? -14.592 4.592 17.480 1.00 95.25 93 SER A C 1
ATOM 728 O O . SER A 1 93 ? -14.155 3.482 17.183 1.00 95.25 93 SER A O 1
ATOM 730 N N . SER A 1 94 ? -14.506 5.084 18.718 1.00 95.50 94 SER A N 1
ATOM 731 C CA . SER A 1 94 ? -13.977 4.338 19.868 1.00 95.50 94 SER A CA 1
ATOM 732 C C . SER A 1 94 ? -14.962 3.320 20.449 1.00 95.50 94 SER A C 1
ATOM 734 O O . SER A 1 94 ? -14.566 2.483 21.256 1.00 95.50 94 SER A O 1
ATOM 736 N N . GLU A 1 95 ? -16.232 3.372 20.040 1.00 95.38 95 GLU A N 1
ATOM 737 C CA . GLU A 1 95 ? -17.325 2.571 20.617 1.00 95.38 95 GLU A CA 1
ATOM 738 C C . GLU A 1 95 ? -17.484 1.190 19.961 1.00 95.38 95 GLU A C 1
ATOM 740 O O . GLU A 1 95 ? -18.437 0.462 20.237 1.00 95.38 95 GLU A O 1
ATOM 745 N N . VAL A 1 96 ? -16.562 0.820 19.070 1.00 95.19 96 VAL A N 1
ATOM 746 C CA . VAL A 1 96 ? -16.547 -0.480 18.387 1.00 95.19 96 VAL A CA 1
ATOM 747 C C . VAL A 1 96 ? -15.498 -1.421 18.991 1.00 95.19 96 VAL A C 1
ATOM 749 O O . VAL A 1 96 ? -14.697 -1.036 19.846 1.00 95.19 96 VAL A O 1
ATOM 752 N N . ALA A 1 97 ? -15.492 -2.676 18.532 1.00 94.38 97 ALA A N 1
ATOM 753 C CA . ALA A 1 97 ? -14.500 -3.683 18.911 1.00 94.38 97 ALA A CA 1
ATOM 754 C C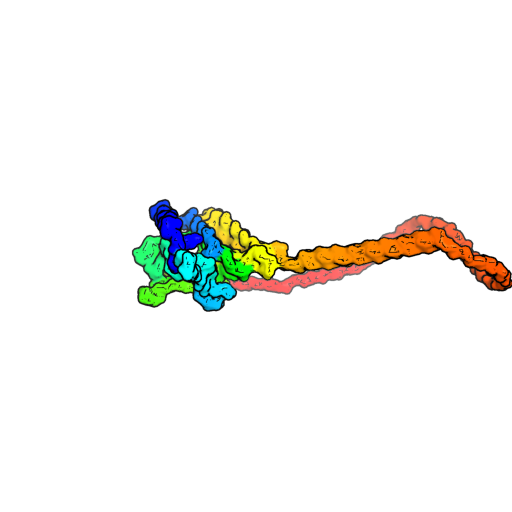 . ALA A 1 97 ? -13.059 -3.142 18.801 1.00 94.38 97 ALA A C 1
ATOM 756 O O . ALA A 1 97 ? -12.733 -2.348 17.916 1.00 94.38 97 ALA A O 1
ATOM 757 N N . GLY A 1 98 ? -12.198 -3.520 19.746 1.00 93.56 98 GLY A N 1
ATOM 758 C CA . GLY A 1 98 ? -10.820 -3.027 19.834 1.00 93.56 98 GLY A CA 1
ATOM 759 C C . GLY A 1 98 ? -10.688 -1.510 19.970 1.00 93.56 98 GLY A C 1
ATOM 760 O O . GLY A 1 98 ? -9.636 -0.966 19.641 1.00 93.56 98 GLY A O 1
ATOM 761 N N . LYS A 1 99 ? -11.745 -0.814 20.418 1.00 95.94 99 LYS A N 1
ATOM 762 C CA . LYS A 1 99 ? -11.827 0.656 20.467 1.00 95.94 99 LYS A CA 1
ATOM 763 C C . LYS A 1 99 ? -11.570 1.317 19.107 1.00 95.94 99 LYS A C 1
ATOM 765 O O . LYS A 1 99 ? -11.034 2.419 19.043 1.00 95.94 99 LYS A O 1
ATOM 770 N N . GLY A 1 100 ? -11.867 0.611 18.015 1.00 95.94 100 GLY A N 1
ATOM 771 C CA . GLY A 1 100 ? -11.602 1.069 16.649 1.00 95.94 100 GLY A CA 1
ATOM 772 C C . GLY A 1 100 ? -10.127 1.077 16.238 1.00 95.94 100 GLY A C 1
ATOM 773 O O . GLY A 1 100 ? -9.831 1.485 15.120 1.00 95.94 100 GLY A O 1
ATOM 774 N N . MET A 1 101 ? -9.200 0.605 17.082 1.00 95.81 101 MET A N 1
ATOM 775 C CA . MET A 1 101 ? -7.765 0.564 16.756 1.00 95.81 101 MET A CA 1
ATOM 776 C C . MET A 1 101 ? -7.420 -0.486 15.688 1.00 95.81 101 MET A C 1
ATOM 778 O O . MET A 1 101 ? -6.379 -0.383 15.045 1.00 95.81 101 MET A O 1
ATOM 782 N N . GLY A 1 102 ? -8.301 -1.469 15.478 1.00 95.19 102 GLY A N 1
ATOM 783 C CA . GLY A 1 102 ? -8.130 -2.535 14.494 1.00 95.19 102 GLY A CA 1
ATOM 784 C C . GLY A 1 102 ? -7.010 -3.527 14.821 1.00 95.19 102 GLY A C 1
ATOM 785 O O . GLY A 1 102 ? -6.516 -3.611 15.945 1.00 95.19 102 GLY A O 1
ATOM 786 N N . ARG A 1 103 ? -6.652 -4.328 13.817 1.00 93.88 103 ARG A N 1
ATOM 787 C CA . ARG A 1 103 ? -5.632 -5.382 13.865 1.00 93.88 103 ARG A CA 1
ATOM 788 C C . ARG A 1 103 ? -4.247 -4.808 13.599 1.00 93.88 103 ARG A C 1
ATOM 790 O O . ARG A 1 103 ? -4.078 -3.944 12.742 1.00 93.88 103 ARG A O 1
ATOM 797 N N . LEU A 1 104 ? -3.241 -5.391 14.250 1.00 93.19 104 LEU A N 1
ATOM 798 C CA . LEU A 1 104 ? -1.840 -5.148 13.913 1.00 93.19 104 LEU A CA 1
ATOM 799 C C . LEU A 1 104 ? -1.540 -5.658 12.503 1.00 93.19 104 LEU A C 1
ATOM 801 O O . LEU A 1 104 ? -1.968 -6.753 12.119 1.00 93.19 104 LEU A O 1
ATOM 805 N N . GLY A 1 105 ? -0.777 -4.884 11.739 1.00 95.56 105 GLY A N 1
ATOM 806 C CA . GLY A 1 105 ? -0.454 -5.256 10.375 1.00 95.56 105 GLY A CA 1
ATOM 807 C C . GLY A 1 105 ? 0.350 -4.225 9.603 1.00 95.56 105 GLY A C 1
ATOM 808 O O . GLY A 1 105 ? 0.728 -3.173 10.121 1.00 95.56 105 GLY A O 1
ATOM 809 N N . VAL A 1 106 ? 0.593 -4.552 8.339 1.00 97.69 106 VAL A N 1
ATOM 810 C CA . VAL A 1 106 ? 1.219 -3.669 7.352 1.00 97.69 106 VAL A CA 1
ATOM 811 C C . VAL A 1 106 ? 0.625 -3.953 5.976 1.00 97.69 106 VAL A C 1
ATOM 813 O O . VAL A 1 106 ? 0.288 -5.098 5.653 1.00 97.69 106 VAL A O 1
ATOM 816 N N . VAL A 1 107 ? 0.507 -2.912 5.158 1.00 98.12 107 VAL A N 1
ATOM 817 C CA . VAL A 1 107 ? 0.182 -3.044 3.736 1.00 98.12 107 VAL A CA 1
ATOM 818 C C . VAL A 1 107 ? 1.481 -2.953 2.945 1.00 98.12 107 VAL A C 1
ATOM 820 O O . VAL A 1 107 ? 2.226 -1.986 3.091 1.00 98.12 107 VAL A O 1
ATOM 823 N N . LEU A 1 108 ? 1.763 -3.948 2.109 1.00 97.12 108 LEU A N 1
ATOM 824 C CA . LEU A 1 108 ? 2.817 -3.870 1.104 1.00 97.12 108 LEU A CA 1
ATOM 825 C C . LEU A 1 108 ? 2.188 -3.793 -0.280 1.00 97.12 108 LEU A C 1
ATOM 827 O O . LEU A 1 108 ? 1.308 -4.586 -0.625 1.00 97.12 108 LEU A O 1
ATOM 831 N N . THR A 1 109 ? 2.667 -2.847 -1.073 1.00 95.50 109 THR A N 1
ATOM 832 C CA . THR A 1 109 ? 2.161 -2.592 -2.419 1.00 95.50 109 THR A CA 1
ATOM 833 C C . THR A 1 109 ? 3.284 -2.270 -3.400 1.00 95.50 109 THR A C 1
ATOM 835 O O . THR A 1 109 ? 4.441 -2.155 -3.001 1.00 95.50 109 THR A O 1
ATOM 838 N N . GLY A 1 110 ? 2.965 -2.167 -4.687 1.00 91.38 110 GLY A N 1
ATOM 839 C CA . GLY A 1 110 ? 3.885 -1.729 -5.735 1.00 91.38 110 GLY A CA 1
ATOM 840 C C . GLY A 1 110 ? 3.240 -0.652 -6.597 1.00 91.38 110 GLY A C 1
ATOM 841 O O . GLY A 1 110 ? 2.594 0.246 -6.066 1.00 91.38 110 GLY A O 1
ATOM 842 N N . HIS A 1 111 ? 3.395 -0.783 -7.915 1.00 91.19 111 HIS A N 1
ATOM 843 C CA . HIS A 1 111 ? 2.798 0.071 -8.948 1.00 91.19 111 HIS A CA 1
ATOM 844 C C . HIS A 1 111 ? 3.377 1.495 -9.052 1.00 91.19 111 HIS A C 1
ATOM 846 O O . HIS A 1 111 ? 3.599 1.952 -10.166 1.00 91.19 111 HIS A O 1
ATOM 852 N N . ASP A 1 112 ? 3.709 2.147 -7.937 1.00 85.31 112 ASP A N 1
ATOM 853 C CA . ASP A 1 112 ? 4.390 3.450 -7.933 1.00 85.31 112 ASP A CA 1
ATOM 854 C C . ASP A 1 112 ? 5.838 3.336 -8.439 1.00 85.31 112 ASP A C 1
ATOM 856 O O . ASP A 1 112 ? 6.576 2.384 -8.139 1.00 85.31 112 ASP A O 1
ATOM 860 N N . HIS A 1 113 ? 6.258 4.333 -9.207 1.00 89.88 113 HIS A N 1
ATOM 861 C CA . HIS A 1 113 ? 7.578 4.365 -9.812 1.00 89.88 113 HIS A CA 1
ATOM 862 C C . HIS A 1 113 ? 8.696 4.623 -8.802 1.00 89.88 113 HIS A C 1
ATOM 864 O O . HIS A 1 113 ? 9.743 3.969 -8.841 1.00 89.88 113 HIS A O 1
ATOM 870 N N . GLU A 1 114 ? 8.478 5.555 -7.881 1.00 91.44 114 GLU A N 1
ATOM 871 C CA . GLU A 1 114 ? 9.478 6.062 -6.942 1.00 91.44 114 GLU A CA 1
ATOM 872 C C . GLU A 1 114 ? 9.413 5.377 -5.572 1.00 91.44 114 GLU A C 1
ATOM 874 O O . GLU A 1 114 ? 10.361 5.447 -4.784 1.00 91.44 114 GLU A O 1
ATOM 879 N N . GLY A 1 115 ? 8.341 4.631 -5.322 1.00 93.00 115 GLY A N 1
ATOM 880 C CA . GLY A 1 115 ? 8.038 4.052 -4.028 1.00 93.00 115 GLY A CA 1
ATOM 881 C C . GLY A 1 115 ? 7.601 5.119 -3.030 1.00 93.00 115 GLY A C 1
ATOM 882 O O . GLY A 1 115 ? 7.882 6.313 -3.150 1.00 93.00 115 GLY A O 1
ATOM 883 N N . CYS A 1 116 ? 6.908 4.679 -1.987 1.00 95.25 116 CYS A N 1
ATOM 884 C CA . CYS A 1 116 ? 6.393 5.586 -0.974 1.00 95.25 116 CYS A CA 1
ATOM 885 C C . CYS A 1 116 ? 6.136 4.870 0.349 1.00 95.25 116 CYS A C 1
ATOM 887 O O . CYS A 1 116 ? 5.677 3.734 0.370 1.00 95.25 116 CYS A O 1
ATOM 889 N N . ASP A 1 117 ? 6.424 5.537 1.463 1.00 96.56 117 ASP A N 1
ATOM 890 C CA . ASP A 1 117 ? 6.248 4.997 2.813 1.00 96.56 117 ASP A CA 1
ATOM 891 C C . ASP A 1 117 ? 5.330 5.926 3.601 1.00 96.56 117 ASP A C 1
ATOM 893 O O . ASP A 1 117 ? 5.699 7.063 3.923 1.00 96.56 117 ASP A O 1
ATOM 897 N N . ILE A 1 118 ? 4.113 5.461 3.868 1.00 97.12 118 ILE A N 1
ATOM 898 C CA . ILE A 1 118 ? 3.037 6.286 4.410 1.00 97.12 118 ILE A CA 1
ATOM 899 C C . ILE A 1 118 ? 2.393 5.648 5.634 1.00 97.12 118 ILE A C 1
ATOM 901 O O . ILE A 1 118 ? 2.427 4.435 5.843 1.00 97.12 118 ILE A O 1
ATOM 905 N N . TYR A 1 119 ? 1.768 6.498 6.436 1.00 98.00 119 TYR A N 1
ATOM 906 C CA . TYR A 1 119 ? 0.913 6.103 7.540 1.00 98.00 119 TYR A CA 1
ATOM 907 C C . TYR A 1 119 ? -0.498 6.629 7.296 1.00 98.00 119 TYR A C 1
ATOM 909 O O . TYR A 1 119 ? -0.714 7.845 7.269 1.00 98.00 119 TYR A O 1
ATOM 917 N N . HIS A 1 120 ? -1.436 5.704 7.112 1.00 98.12 120 HIS A N 1
ATOM 918 C CA . HIS A 1 120 ? -2.870 5.975 7.102 1.00 98.12 120 HIS A CA 1
ATOM 919 C C . HIS A 1 120 ? -3.350 6.090 8.532 1.00 98.12 120 HIS A C 1
ATOM 921 O O . HIS A 1 120 ? -3.015 5.237 9.349 1.00 98.12 120 HIS A O 1
ATOM 927 N N . HIS A 1 121 ? -4.143 7.103 8.848 1.00 97.69 121 HIS A N 1
ATOM 928 C CA . HIS A 1 121 ? -4.721 7.253 10.177 1.00 97.69 121 HIS A CA 1
ATOM 929 C C . HIS A 1 121 ? -6.047 7.997 10.144 1.00 97.69 121 HIS A C 1
ATOM 931 O O . HIS A 1 121 ? -6.343 8.738 9.206 1.00 97.69 121 HIS A O 1
ATOM 937 N N . ILE A 1 122 ? -6.836 7.805 11.191 1.00 97.38 122 ILE A N 1
ATOM 938 C CA . ILE A 1 122 ? -8.078 8.534 11.421 1.00 97.38 122 ILE A CA 1
ATOM 939 C C . ILE A 1 122 ? -8.097 9.045 12.860 1.00 97.38 122 ILE A C 1
ATOM 941 O O . ILE A 1 122 ? -7.735 8.328 13.788 1.00 97.38 122 ILE A O 1
ATOM 945 N N . ASN A 1 123 ? -8.501 10.298 13.067 1.00 96.50 123 ASN A N 1
ATOM 946 C CA . ASN A 1 123 ? -8.557 10.881 14.406 1.00 96.50 123 ASN A CA 1
ATOM 947 C C . ASN A 1 123 ? -9.946 10.678 15.023 1.00 96.50 123 ASN A C 1
ATOM 949 O O . ASN A 1 123 ? -10.905 11.339 14.630 1.00 96.50 123 ASN A O 1
ATOM 953 N N . GLN A 1 124 ? -10.050 9.811 16.033 1.00 96.50 124 GLN A N 1
ATOM 954 C CA . GLN A 1 124 ? -11.321 9.540 16.719 1.00 96.50 124 GLN A CA 1
ATOM 955 C C . GLN A 1 124 ? -11.804 10.726 17.569 1.00 96.50 124 GLN A C 1
ATOM 957 O O . GLN A 1 124 ? -12.983 10.808 17.913 1.00 96.50 124 GLN A O 1
ATOM 962 N N . SER A 1 125 ? -10.919 11.671 17.898 1.00 94.62 125 SER A N 1
ATOM 963 C CA . SER A 1 125 ? -11.269 12.870 18.674 1.00 94.62 125 SER A CA 1
ATOM 964 C C . SER A 1 125 ? -11.905 13.972 17.822 1.00 94.62 125 SER A C 1
ATOM 966 O O . SER A 1 125 ? -12.500 14.895 18.375 1.00 94.62 125 SER A O 1
ATOM 968 N N . SER A 1 126 ? -11.780 13.898 16.493 1.00 93.62 126 SER A N 1
ATOM 969 C CA . SER A 1 126 ? -12.437 14.840 15.584 1.00 93.62 126 SER A CA 1
ATOM 970 C C . SER A 1 126 ? -13.962 14.662 15.613 1.00 93.62 126 SER A C 1
ATOM 972 O O . SER A 1 1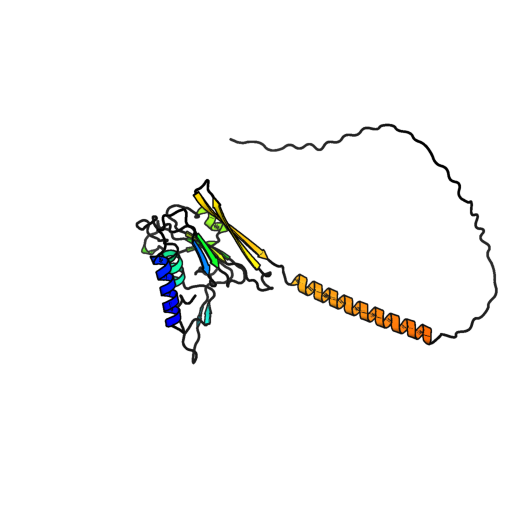26 ? -14.430 13.538 15.841 1.00 93.62 126 SER A O 1
ATOM 974 N N . PRO A 1 127 ? -14.748 15.731 15.370 1.00 93.75 127 PRO A N 1
ATOM 975 C CA . PRO A 1 127 ? -16.193 15.626 15.166 1.00 93.75 127 PRO A CA 1
ATOM 976 C C . PRO A 1 127 ? -16.522 14.606 14.074 1.00 93.75 127 PRO A C 1
ATOM 978 O O . PRO A 1 127 ? -15.804 14.530 13.084 1.00 93.75 127 PRO A O 1
ATOM 981 N N . GLU A 1 128 ? -17.599 13.834 14.236 1.00 91.00 128 GLU A N 1
ATOM 982 C CA . GLU A 1 128 ? -17.944 12.724 13.330 1.00 91.00 128 GLU A CA 1
ATOM 983 C C . GLU A 1 128 ? -18.048 13.150 11.856 1.00 91.00 128 GLU A C 1
ATOM 985 O O . GLU A 1 128 ? -17.561 12.438 10.984 1.00 91.00 128 GLU A O 1
ATOM 990 N N . GLU A 1 129 ? -18.587 14.340 11.591 1.00 90.44 129 GLU A N 1
ATOM 991 C CA . GLU A 1 129 ? -18.719 14.915 10.243 1.00 90.44 129 GLU A CA 1
ATOM 992 C C . GLU A 1 129 ? -17.368 15.275 9.596 1.00 90.44 129 GLU A C 1
ATOM 994 O O . GLU A 1 129 ? -17.262 15.343 8.375 1.00 90.44 129 GLU A O 1
ATOM 999 N N . GLU A 1 130 ? -16.328 15.479 10.406 1.00 90.12 130 GLU A N 1
ATOM 1000 C CA . GLU A 1 130 ? -14.968 15.828 9.976 1.00 90.12 130 GLU A CA 1
ATOM 1001 C C . GLU A 1 130 ? -14.006 14.627 10.041 1.00 90.12 130 GLU A C 1
ATOM 1003 O O . GLU A 1 130 ? -12.817 14.754 9.731 1.00 90.12 130 GLU A O 1
ATOM 1008 N N . ARG A 1 131 ? -14.483 13.452 10.482 1.00 92.69 131 ARG A N 1
ATOM 1009 C CA . ARG A 1 131 ? -13.662 12.240 10.568 1.00 92.69 131 ARG A CA 1
ATOM 1010 C C . ARG A 1 131 ? -13.429 11.670 9.179 1.00 92.69 131 ARG A C 1
ATOM 1012 O O . ARG A 1 131 ? -14.267 10.978 8.609 1.00 92.69 131 ARG A O 1
ATOM 1019 N N . GLU A 1 132 ? -12.225 11.897 8.686 1.00 94.12 132 GLU A N 1
ATOM 1020 C CA . GLU A 1 132 ? -11.737 11.344 7.433 1.00 94.12 132 GLU A CA 1
ATOM 1021 C C . GLU A 1 132 ? -10.410 10.612 7.636 1.00 94.12 132 GLU A C 1
ATOM 1023 O O . GLU A 1 132 ? -9.611 10.947 8.517 1.00 94.12 132 GLU A O 1
ATOM 1028 N N . TRP A 1 133 ? -10.171 9.611 6.792 1.00 96.75 133 TRP A N 1
ATOM 1029 C CA . TRP A 1 133 ? -8.868 8.971 6.693 1.00 96.75 133 TRP A CA 1
ATOM 1030 C C . TRP A 1 133 ? -7.860 9.940 6.080 1.00 96.75 133 TRP A C 1
ATOM 1032 O O . TRP A 1 133 ? -8.081 10.478 4.994 1.00 96.75 133 TRP A O 1
ATOM 1042 N N . LYS A 1 134 ? -6.745 10.138 6.784 1.00 95.88 134 LYS A N 1
ATOM 1043 C CA . LYS A 1 134 ? -5.624 10.983 6.374 1.00 95.88 134 LYS A CA 1
ATOM 1044 C C . LYS A 1 134 ? -4.374 10.146 6.192 1.00 95.88 134 LYS A C 1
ATOM 1046 O O . LYS A 1 134 ? -4.191 9.117 6.837 1.00 95.88 134 LYS A O 1
ATOM 1051 N N . CYS A 1 135 ? -3.483 10.640 5.347 1.00 95.56 135 CYS A N 1
ATOM 1052 C CA . CYS A 1 135 ? -2.194 10.020 5.086 1.00 95.56 135 CYS A CA 1
ATOM 1053 C C . CYS A 1 135 ? -1.088 11.029 5.372 1.00 95.56 135 CYS A C 1
ATOM 1055 O O . CYS A 1 135 ? -1.217 12.203 5.041 1.00 95.56 135 CYS A O 1
ATOM 1057 N N . ASN A 1 136 ? 0.011 10.573 5.957 1.00 96.38 136 ASN A N 1
ATOM 1058 C CA . ASN A 1 136 ? 1.242 11.351 6.075 1.00 96.38 136 ASN A CA 1
ATOM 1059 C C . ASN A 1 136 ? 2.428 10.450 5.738 1.00 96.38 136 ASN A C 1
ATOM 1061 O O . ASN A 1 136 ? 2.334 9.225 5.865 1.00 96.38 136 ASN A O 1
ATOM 1065 N N . ARG A 1 137 ? 3.569 11.038 5.364 1.00 96.81 137 ARG A N 1
ATOM 1066 C CA . ARG A 1 137 ? 4.808 10.265 5.216 1.00 96.81 137 ARG A CA 1
ATOM 1067 C C . ARG A 1 137 ? 5.144 9.598 6.542 1.00 96.81 137 ARG A C 1
ATOM 1069 O O . ARG A 1 137 ? 5.084 10.231 7.599 1.00 96.81 137 ARG A O 1
ATOM 1076 N N . TYR A 1 138 ? 5.531 8.326 6.500 1.00 96.75 138 TYR A N 1
ATOM 1077 C CA . TYR A 1 138 ? 5.765 7.550 7.717 1.00 96.75 138 TYR A CA 1
ATOM 1078 C C . TYR A 1 138 ? 6.815 8.203 8.626 1.00 96.75 138 TYR A C 1
ATOM 1080 O O . TYR A 1 138 ? 6.659 8.206 9.843 1.00 96.75 138 TYR A O 1
ATOM 1088 N N . SER A 1 139 ? 7.847 8.832 8.051 1.00 95.75 139 SER A N 1
ATOM 1089 C CA . SER A 1 139 ? 8.876 9.579 8.788 1.00 95.75 139 SER A CA 1
ATOM 1090 C C . SER A 1 139 ? 8.322 10.702 9.666 1.00 95.75 139 SER A C 1
ATOM 1092 O O . SER A 1 139 ? 8.858 10.941 10.745 1.00 95.75 139 SER A O 1
ATOM 1094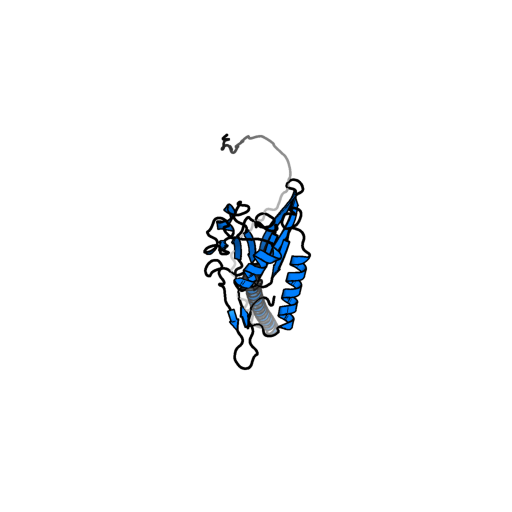 N N . GLU A 1 140 ? 7.263 11.368 9.216 1.00 96.06 140 GLU A N 1
ATOM 1095 C CA . GLU A 1 140 ? 6.618 12.489 9.906 1.00 96.06 140 GLU A CA 1
ATOM 1096 C C . GLU A 1 140 ? 5.568 11.982 10.902 1.00 96.06 140 GLU A C 1
ATOM 1098 O O . GLU A 1 140 ? 5.430 12.512 12.003 1.00 96.06 140 GLU A O 1
ATOM 1103 N N . ALA A 1 141 ? 4.884 10.891 10.554 1.00 95.94 141 ALA A N 1
ATOM 1104 C CA . ALA A 1 141 ? 3.816 10.289 11.343 1.00 95.94 141 ALA A CA 1
ATOM 1105 C C . ALA A 1 141 ? 4.287 9.331 12.448 1.00 95.94 141 ALA A C 1
ATOM 1107 O O . ALA A 1 141 ? 3.449 8.792 13.166 1.00 95.94 141 ALA A O 1
ATOM 1108 N N . LYS A 1 142 ? 5.599 9.114 12.635 1.00 94.81 142 LYS A N 1
ATOM 1109 C CA . LYS A 1 142 ? 6.126 8.178 13.655 1.00 94.81 142 LYS A CA 1
ATOM 1110 C C . LYS A 1 142 ? 5.571 8.421 15.059 1.00 94.81 142 LYS A C 1
ATOM 1112 O O . LYS A 1 142 ? 5.404 7.473 15.814 1.00 94.81 142 LYS A O 1
ATOM 1117 N N . HIS A 1 143 ? 5.294 9.677 15.401 1.00 95.00 143 HIS A N 1
ATOM 1118 C CA . HIS A 1 143 ? 4.747 10.065 16.701 1.00 95.00 143 HIS A CA 1
ATOM 1119 C C . HIS A 1 143 ? 3.277 9.653 16.904 1.00 95.00 143 HIS A C 1
ATOM 1121 O O . HIS A 1 143 ? 2.828 9.589 18.043 1.00 95.00 143 HIS A O 1
ATOM 1127 N N . LEU A 1 144 ? 2.551 9.366 15.817 1.00 95.19 144 LEU A N 1
ATOM 1128 C CA . LEU A 1 144 ? 1.159 8.907 15.828 1.00 95.19 144 LEU A CA 1
ATOM 1129 C C . LEU A 1 144 ? 1.051 7.380 15.951 1.00 95.19 144 LEU A C 1
ATOM 1131 O O . LEU A 1 144 ? -0.017 6.853 16.259 1.00 95.19 144 LEU A O 1
ATOM 1135 N N . VAL A 1 145 ? 2.140 6.650 15.690 1.00 92.62 145 VAL A N 1
ATOM 1136 C CA . VAL A 1 145 ? 2.151 5.185 15.739 1.00 92.62 145 VAL A CA 1
ATOM 1137 C C . VAL A 1 145 ? 1.855 4.730 17.166 1.00 92.62 145 VAL A C 1
ATOM 1139 O O . VAL A 1 145 ? 2.518 5.154 18.111 1.00 92.62 145 VAL A O 1
ATOM 1142 N N . ASN A 1 146 ? 0.858 3.856 17.3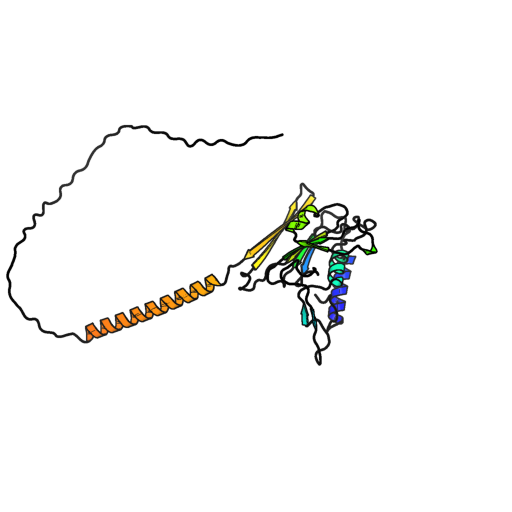16 1.00 88.31 146 ASN A N 1
ATOM 1143 C CA . ASN A 1 146 ? 0.348 3.367 18.603 1.00 88.31 146 ASN A CA 1
ATOM 1144 C C . ASN A 1 146 ? -0.226 4.459 19.528 1.00 88.31 146 ASN A C 1
ATOM 1146 O O . ASN A 1 146 ? -0.424 4.215 20.722 1.00 88.31 146 ASN A O 1
ATOM 1150 N N . GLN A 1 147 ? -0.525 5.654 19.010 1.00 94.12 147 GLN A N 1
ATOM 1151 C CA . GLN A 1 147 ? -1.185 6.688 19.795 1.00 94.12 147 GLN A CA 1
ATOM 1152 C C . GLN A 1 147 ? -2.655 6.315 20.038 1.00 94.12 147 GLN A C 1
ATOM 1154 O O . GLN A 1 147 ? -3.414 6.023 19.115 1.00 94.12 147 GLN A O 1
ATOM 1159 N N . SER A 1 148 ? -3.079 6.348 21.304 1.00 93.12 148 SER A N 1
ATOM 1160 C CA . SER A 1 148 ? -4.477 6.094 21.665 1.00 93.12 148 SER A CA 1
ATOM 1161 C C . SER A 1 148 ? -5.401 7.121 21.006 1.00 93.12 148 SER A C 1
ATOM 1163 O O . SER A 1 148 ? -5.137 8.320 21.070 1.00 93.12 148 SER A O 1
ATOM 1165 N N . GLY A 1 149 ? -6.511 6.656 20.428 1.00 95.62 149 GLY A N 1
ATOM 1166 C CA . GLY A 1 149 ? -7.481 7.518 19.744 1.00 95.62 149 GLY A CA 1
ATOM 1167 C C . GLY A 1 149 ? -7.126 7.844 18.290 1.00 95.62 149 GLY A C 1
ATO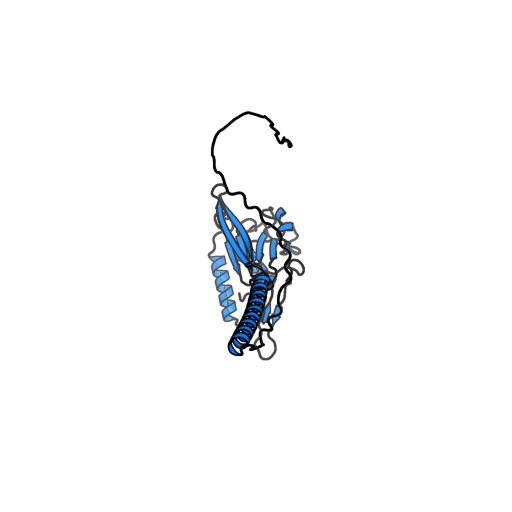M 1168 O O . GLY A 1 149 ? -7.872 8.577 17.639 1.00 95.62 149 GLY A O 1
ATOM 1169 N N . ILE A 1 150 ? -6.004 7.320 17.781 1.00 97.12 150 ILE A N 1
ATOM 1170 C CA . ILE A 1 150 ? -5.568 7.480 16.390 1.00 97.12 150 ILE A CA 1
ATOM 1171 C C . ILE A 1 150 ? -5.266 6.092 15.802 1.00 97.12 150 ILE A C 1
ATOM 1173 O O . ILE A 1 150 ? -4.106 5.677 15.724 1.00 97.12 150 ILE A O 1
ATOM 1177 N N . PRO A 1 151 ? -6.305 5.327 15.418 1.00 97.25 151 PRO A N 1
ATOM 1178 C CA . PRO A 1 151 ? -6.133 4.127 14.616 1.00 97.25 151 PRO A CA 1
ATOM 1179 C C . PRO A 1 151 ? -5.368 4.459 13.345 1.00 97.25 151 PRO A C 1
ATOM 1181 O O . PRO A 1 151 ? -5.635 5.472 12.691 1.00 97.25 151 PRO A O 1
ATOM 1184 N N . GLY A 1 152 ? -4.433 3.595 12.980 1.00 97.00 152 GLY A N 1
ATOM 1185 C CA . GLY A 1 152 ? -3.668 3.788 11.769 1.00 97.00 152 GLY A CA 1
ATOM 1186 C C . GLY A 1 152 ? -2.787 2.607 11.418 1.00 97.00 152 GLY A C 1
ATOM 1187 O O . GLY A 1 152 ? -2.523 1.728 12.238 1.00 97.00 152 GLY A O 1
ATOM 1188 N N . ILE A 1 153 ? -2.346 2.594 10.166 1.00 97.62 153 ILE A N 1
ATOM 1189 C CA . ILE A 1 153 ? -1.528 1.529 9.611 1.00 97.62 153 ILE A CA 1
ATOM 1190 C C . ILE A 1 153 ? -0.493 2.071 8.642 1.00 97.62 153 ILE A C 1
ATOM 1192 O O . ILE A 1 153 ? -0.720 3.035 7.909 1.00 97.62 153 ILE A O 1
ATOM 1196 N N . ARG A 1 154 ? 0.663 1.414 8.630 1.00 97.81 154 ARG A N 1
ATOM 1197 C CA . ARG A 1 154 ? 1.722 1.698 7.672 1.00 97.81 154 ARG A CA 1
ATOM 1198 C C . ARG A 1 154 ? 1.439 0.980 6.356 1.00 97.81 154 ARG A C 1
ATOM 1200 O O . ARG A 1 154 ? 1.202 -0.229 6.341 1.00 97.81 154 ARG A O 1
ATOM 1207 N N . GLU A 1 155 ? 1.527 1.720 5.263 1.00 98.00 155 GLU A N 1
ATOM 1208 C CA . GLU A 1 155 ? 1.587 1.178 3.911 1.00 98.00 155 GLU A CA 1
ATOM 1209 C C . GLU A 1 155 ? 2.951 1.495 3.311 1.00 98.00 155 GLU A C 1
ATOM 1211 O O . GLU A 1 155 ? 3.413 2.637 3.340 1.00 98.00 155 GLU A O 1
ATOM 1216 N N . ILE A 1 156 ? 3.578 0.472 2.743 1.00 97.62 156 ILE A N 1
ATOM 1217 C CA . ILE A 1 156 ? 4.871 0.577 2.088 1.00 97.62 156 ILE A CA 1
ATOM 1218 C C . ILE A 1 156 ? 4.691 0.195 0.628 1.00 97.62 156 ILE A C 1
ATOM 1220 O O . ILE A 1 156 ? 4.403 -0.953 0.289 1.00 97.62 156 ILE A O 1
ATOM 1224 N N . THR A 1 157 ? 4.894 1.176 -0.236 1.00 95.88 157 THR A N 1
ATOM 1225 C CA . THR A 1 157 ? 4.952 1.000 -1.677 1.00 95.88 157 THR A CA 1
ATOM 1226 C C . THR A 1 157 ? 6.393 0.745 -2.091 1.00 95.88 157 THR A C 1
ATOM 1228 O O . THR A 1 157 ? 7.264 1.607 -1.941 1.00 95.88 157 THR A O 1
ATOM 1231 N N . VAL A 1 158 ? 6.650 -0.464 -2.582 1.00 94.31 158 VAL A N 1
ATOM 1232 C CA . VAL A 1 158 ? 7.949 -0.869 -3.111 1.00 94.31 158 VAL A CA 1
ATOM 1233 C C . VAL A 1 158 ? 8.223 -0.058 -4.371 1.00 94.31 158 VAL A C 1
ATOM 1235 O O . VAL A 1 158 ? 7.394 -0.018 -5.278 1.00 94.31 158 VAL A O 1
ATOM 1238 N N . ARG A 1 159 ? 9.397 0.576 -4.417 1.00 91.81 159 ARG A N 1
ATOM 1239 C CA . ARG A 1 159 ? 9.859 1.323 -5.589 1.00 91.81 159 ARG A CA 1
ATOM 1240 C C . ARG A 1 159 ? 9.947 0.403 -6.804 1.00 91.81 159 ARG A C 1
ATOM 1242 O O . ARG A 1 159 ? 10.277 -0.775 -6.660 1.00 91.81 159 ARG A O 1
ATOM 1249 N N . SER A 1 160 ? 9.690 0.939 -7.992 1.00 89.12 160 SER A N 1
ATOM 1250 C CA . SER A 1 160 ? 9.618 0.135 -9.208 1.00 89.12 160 SER A CA 1
ATOM 1251 C C . SER A 1 160 ? 10.900 -0.658 -9.497 1.00 89.12 160 SER A C 1
ATOM 1253 O O . SER A 1 160 ? 12.033 -0.210 -9.296 1.00 89.12 160 SER A O 1
ATOM 1255 N N . MET A 1 161 ? 10.695 -1.863 -10.030 1.00 86.38 161 MET A N 1
ATOM 1256 C CA . MET A 1 161 ? 11.748 -2.745 -10.537 1.00 86.38 161 MET A CA 1
ATOM 1257 C C . MET A 1 161 ? 12.298 -2.307 -11.903 1.00 86.38 161 MET A C 1
ATOM 1259 O O . MET A 1 161 ? 13.231 -2.919 -12.424 1.00 86.38 161 MET A O 1
ATOM 1263 N N . MET A 1 162 ? 11.710 -1.284 -12.521 1.00 83.62 162 MET A N 1
ATOM 1264 C CA . MET A 1 162 ? 12.198 -0.732 -13.779 1.00 83.62 162 MET A CA 1
ATOM 1265 C C . MET A 1 162 ? 13.606 -0.145 -13.600 1.00 83.62 162 MET A C 1
ATOM 1267 O O . MET A 1 162 ? 13.953 0.396 -12.549 1.00 83.62 162 MET A O 1
ATOM 1271 N N . GLY A 1 163 ? 14.437 -0.263 -14.640 1.00 75.12 163 GLY A N 1
ATOM 1272 C CA . GLY A 1 163 ? 15.853 0.119 -14.581 1.00 75.12 163 GLY A CA 1
ATOM 1273 C C . GLY A 1 163 ? 16.086 1.595 -14.244 1.00 75.12 163 GLY A C 1
ATOM 1274 O O . GLY A 1 163 ? 17.017 1.906 -13.498 1.00 75.12 163 GLY A O 1
ATOM 1275 N N . ASP A 1 164 ? 15.205 2.480 -14.717 1.00 80.12 164 ASP A N 1
ATOM 1276 C CA . ASP A 1 164 ? 15.250 3.921 -14.420 1.00 80.12 164 ASP A CA 1
ATOM 1277 C C . ASP A 1 164 ? 15.015 4.216 -12.931 1.00 80.12 164 ASP A C 1
ATOM 1279 O O . ASP A 1 164 ? 15.515 5.203 -12.397 1.00 80.12 164 ASP A O 1
ATOM 1283 N N . PHE A 1 165 ? 14.362 3.288 -12.230 1.00 82.44 165 PHE A N 1
ATOM 1284 C CA . PHE A 1 165 ? 14.113 3.333 -10.794 1.00 82.44 165 PHE A CA 1
ATOM 1285 C C . PHE A 1 165 ? 15.011 2.343 -10.043 1.00 82.44 165 PHE A C 1
ATOM 1287 O O . PHE A 1 165 ? 14.626 1.814 -9.010 1.00 82.44 165 PHE A O 1
ATOM 1294 N N . ALA A 1 166 ? 16.230 2.100 -10.544 1.00 79.75 166 ALA A N 1
ATOM 1295 C CA . ALA A 1 166 ? 17.298 1.315 -9.910 1.00 79.75 166 ALA A CA 1
ATOM 1296 C C . ALA A 1 166 ? 17.000 -0.177 -9.646 1.00 79.75 166 ALA A C 1
ATOM 1298 O O . ALA A 1 166 ? 17.720 -0.811 -8.865 1.00 79.75 166 ALA A O 1
ATOM 1299 N N . GLY A 1 167 ? 15.978 -0.745 -10.297 1.00 78.31 167 GLY A N 1
ATOM 1300 C CA . GLY A 1 167 ? 15.674 -2.172 -10.198 1.00 78.31 167 GLY A CA 1
ATOM 1301 C C . GLY A 1 167 ? 15.391 -2.612 -8.764 1.00 78.31 167 GLY A C 1
ATOM 1302 O O . GLY A 1 167 ? 16.086 -3.485 -8.245 1.00 78.31 167 GLY A O 1
ATOM 1303 N N . ASN A 1 168 ? 14.443 -1.953 -8.094 1.00 87.94 168 ASN A N 1
ATOM 1304 C CA . ASN A 1 168 ? 14.186 -2.196 -6.679 1.00 87.94 168 ASN A CA 1
ATOM 1305 C C . ASN A 1 168 ? 13.425 -3.503 -6.418 1.00 87.94 168 ASN A C 1
ATOM 1307 O O . ASN A 1 168 ? 12.517 -3.892 -7.151 1.00 87.94 168 ASN A O 1
ATOM 1311 N N . ALA A 1 169 ? 13.795 -4.147 -5.314 1.00 89.44 169 ALA A N 1
ATOM 1312 C CA . ALA A 1 169 ? 13.067 -5.228 -4.672 1.00 89.44 169 ALA A CA 1
ATOM 1313 C C . ALA A 1 169 ? 12.875 -4.889 -3.188 1.00 89.44 169 ALA A C 1
ATOM 1315 O O . ALA A 1 169 ? 13.804 -4.432 -2.525 1.00 89.44 169 ALA A O 1
ATOM 1316 N N . GLY A 1 170 ? 11.680 -5.123 -2.654 1.00 91.06 170 GLY A N 1
ATOM 1317 C CA . GLY A 1 170 ? 11.394 -4.953 -1.231 1.00 91.06 170 GLY A CA 1
ATOM 1318 C C . GLY A 1 170 ? 11.642 -6.245 -0.456 1.00 91.06 170 GLY A C 1
ATOM 1319 O O . GLY A 1 170 ? 11.181 -7.308 -0.870 1.00 91.06 170 GLY A O 1
ATOM 1320 N N . LEU A 1 171 ? 12.332 -6.161 0.681 1.00 93.31 171 LEU A N 1
ATOM 1321 C CA . LEU A 1 171 ? 12.478 -7.265 1.629 1.00 93.31 171 LEU A CA 1
ATOM 1322 C C . LEU A 1 171 ? 11.723 -6.929 2.914 1.00 93.31 171 LEU A C 1
ATOM 1324 O O . LEU A 1 171 ? 12.063 -5.966 3.599 1.00 93.31 171 LEU A O 1
ATOM 1328 N N . LEU A 1 172 ? 10.721 -7.746 3.247 1.00 95.69 172 LEU A N 1
ATOM 1329 C CA . LEU A 1 172 ? 10.011 -7.702 4.524 1.00 95.69 172 LEU A CA 1
ATOM 1330 C C . LEU A 1 172 ? 10.501 -8.847 5.413 1.00 95.69 172 LEU A C 1
ATOM 1332 O O . LEU A 1 172 ? 10.396 -10.016 5.043 1.00 95.69 172 LEU A O 1
ATOM 1336 N N . SER A 1 173 ? 10.977 -8.507 6.605 1.00 96.31 173 SER A N 1
ATOM 1337 C CA . SER A 1 173 ? 11.219 -9.454 7.688 1.00 96.31 173 SER A CA 1
ATOM 1338 C C . SER A 1 173 ? 10.105 -9.321 8.721 1.00 96.31 173 SER A C 1
ATOM 1340 O O . SER A 1 173 ? 9.773 -8.209 9.124 1.00 96.31 173 SER A O 1
ATOM 1342 N N . LEU A 1 174 ? 9.532 -10.446 9.148 1.00 95.31 174 LEU A N 1
ATOM 1343 C CA . LEU A 1 174 ? 8.482 -10.522 10.163 1.00 95.31 174 LEU A CA 1
ATOM 1344 C C . LEU A 1 174 ? 8.879 -11.588 11.188 1.00 95.31 174 LEU A C 1
ATOM 1346 O O . LEU A 1 174 ? 9.167 -12.728 10.819 1.00 95.31 174 LEU A O 1
ATOM 1350 N N . TRP A 1 175 ? 8.892 -11.237 12.471 1.00 95.94 175 TRP A N 1
ATOM 1351 C CA . TRP A 1 175 ? 9.234 -12.161 13.550 1.00 95.94 175 TRP A CA 1
ATOM 1352 C C . TRP A 1 175 ? 8.374 -11.913 14.788 1.00 95.94 175 TRP A C 1
ATOM 1354 O O . TRP A 1 175 ? 7.942 -10.794 15.061 1.00 95.94 175 TRP A O 1
ATOM 1364 N N . PHE A 1 176 ? 8.113 -12.980 15.540 1.00 95.12 176 PHE A N 1
ATOM 1365 C CA . PHE A 1 176 ? 7.345 -12.903 16.777 1.00 95.12 176 PHE A CA 1
ATOM 1366 C C . PHE A 1 176 ? 8.280 -12.676 17.964 1.00 95.12 176 PHE A C 1
ATOM 1368 O O . PHE A 1 176 ? 9.159 -13.501 18.230 1.00 95.12 176 PHE A O 1
ATOM 1375 N N . ASP A 1 177 ? 8.083 -11.575 18.682 1.00 93.88 177 ASP A N 1
ATOM 1376 C CA . ASP A 1 177 ? 8.811 -11.279 19.908 1.00 93.88 177 ASP A CA 1
ATOM 1377 C C . ASP A 1 177 ? 8.064 -11.857 21.116 1.00 93.88 177 ASP A C 1
ATOM 1379 O O . ASP A 1 177 ? 6.950 -11.457 21.449 1.00 93.88 177 ASP A O 1
ATOM 1383 N N . ARG A 1 178 ? 8.698 -12.820 21.789 1.00 93.12 178 ARG A N 1
ATOM 1384 C CA . ARG A 1 178 ? 8.108 -13.525 22.934 1.00 93.12 178 ARG A CA 1
ATOM 1385 C C . ARG A 1 178 ? 8.114 -12.702 24.219 1.00 93.12 178 ARG A C 1
ATOM 1387 O O . ARG A 1 178 ? 7.350 -13.041 25.116 1.00 93.12 178 ARG A O 1
ATOM 1394 N N . GLU A 1 179 ? 8.960 -11.678 24.323 1.00 92.50 179 GLU A N 1
ATOM 1395 C CA . GLU A 1 179 ? 9.029 -10.826 25.515 1.00 92.50 179 GLU A CA 1
ATOM 1396 C C . GLU A 1 179 ? 7.877 -9.820 25.534 1.00 92.50 179 GLU A C 1
ATOM 1398 O O . GLU A 1 179 ? 7.192 -9.684 26.545 1.00 92.50 179 GLU A O 1
ATOM 1403 N N . SER A 1 180 ? 7.631 -9.161 24.397 1.00 88.69 180 SER A N 1
ATOM 1404 C CA . SER A 1 180 ? 6.499 -8.238 24.218 1.00 88.69 180 SER A CA 1
ATOM 1405 C C . SER A 1 180 ? 5.187 -8.939 23.850 1.00 88.69 180 SER A C 1
ATOM 1407 O O . SER A 1 180 ? 4.125 -8.349 24.007 1.00 88.69 180 SER A O 1
ATOM 1409 N N . TRP A 1 181 ? 5.245 -10.206 23.422 1.00 89.12 181 TRP A N 1
ATOM 1410 C CA . TRP A 1 181 ? 4.103 -10.978 22.914 1.00 89.12 181 TRP A CA 1
ATOM 1411 C C . TRP A 1 181 ? 3.441 -10.343 21.679 1.00 89.12 181 TRP A C 1
ATOM 1413 O O . TRP A 1 181 ? 2.227 -10.423 21.478 1.00 89.12 181 TRP A O 1
ATOM 1423 N N . GLU A 1 182 ? 4.262 -9.724 20.833 1.00 89.44 182 GLU A N 1
ATOM 1424 C CA . GLU A 1 182 ? 3.835 -8.965 19.662 1.00 89.44 182 GLU A CA 1
ATOM 1425 C C . GLU A 1 182 ? 4.652 -9.348 18.423 1.00 89.44 182 GLU A C 1
ATOM 1427 O O . GLU A 1 182 ? 5.812 -9.766 18.494 1.00 89.44 182 GLU A O 1
ATOM 1432 N N . TRP A 1 183 ? 4.039 -9.196 17.252 1.00 93.06 183 TRP A N 1
ATOM 1433 C CA . TRP A 1 183 ? 4.744 -9.316 15.982 1.00 93.06 183 TRP A CA 1
ATOM 1434 C C . TRP A 1 183 ? 5.498 -8.028 15.669 1.00 93.06 183 TRP A C 1
ATOM 1436 O O . TRP A 1 183 ? 4.937 -6.935 15.723 1.00 93.06 183 TRP A O 1
ATOM 1446 N N . LYS A 1 184 ? 6.765 -8.167 15.285 1.00 93.62 184 LYS A N 1
ATOM 1447 C CA . LYS A 1 184 ? 7.616 -7.071 14.823 1.00 93.62 184 LYS A CA 1
ATOM 1448 C C . LYS A 1 184 ? 7.971 -7.292 13.365 1.00 93.62 184 LYS A C 1
ATOM 1450 O O . LYS A 1 184 ? 8.167 -8.430 12.938 1.00 93.62 184 LYS A O 1
ATOM 1455 N N . PHE A 1 185 ? 8.062 -6.202 12.614 1.00 95.38 185 PHE A N 1
ATOM 1456 C CA . PHE A 1 185 ? 8.463 -6.256 11.220 1.00 95.38 185 PHE A CA 1
ATOM 1457 C C . PHE A 1 185 ? 9.451 -5.152 10.873 1.00 95.38 185 PHE A C 1
ATOM 1459 O O . PHE A 1 185 ? 9.448 -4.069 11.460 1.00 95.38 185 PHE A O 1
ATOM 1466 N N . GLU A 1 186 ? 10.268 -5.433 9.871 1.00 95.56 186 GLU A N 1
ATOM 1467 C CA . GLU A 1 186 ? 11.188 -4.485 9.268 1.00 95.56 186 GLU A CA 1
ATOM 1468 C C . GLU A 1 186 ? 11.123 -4.631 7.754 1.00 95.56 186 GLU A C 1
ATOM 1470 O O . GLU A 1 186 ? 10.960 -5.731 7.226 1.00 95.56 186 GLU A O 1
ATOM 1475 N N . PHE A 1 187 ? 11.226 -3.502 7.062 1.00 95.00 187 PHE A N 1
ATOM 1476 C CA . PHE A 1 187 ? 11.207 -3.449 5.612 1.00 95.00 187 PHE A CA 1
ATOM 1477 C C . PHE A 1 187 ? 12.414 -2.670 5.110 1.00 95.00 187 PHE A C 1
ATOM 1479 O O . PHE A 1 187 ? 12.704 -1.583 5.617 1.00 95.00 187 PHE A O 1
ATOM 1486 N N . VAL A 1 188 ? 13.063 -3.195 4.074 1.00 92.38 188 VAL A N 1
ATOM 1487 C CA . VAL A 1 188 ? 14.141 -2.509 3.359 1.00 92.38 188 VAL A CA 1
ATOM 1488 C C . VAL A 1 188 ? 13.930 -2.603 1.850 1.00 92.38 188 VAL A C 1
ATOM 1490 O O . VAL A 1 188 ? 13.509 -3.637 1.334 1.00 92.38 188 VAL A O 1
ATOM 1493 N N . ASN A 1 189 ? 14.252 -1.521 1.139 1.00 88.81 189 ASN A N 1
ATOM 1494 C CA . ASN A 1 189 ? 14.352 -1.528 -0.319 1.00 88.81 189 ASN A CA 1
ATOM 1495 C C . ASN A 1 189 ? 15.783 -1.894 -0.726 1.00 88.81 189 ASN A C 1
ATOM 1497 O O . ASN A 1 189 ? 16.751 -1.279 -0.275 1.00 88.81 189 ASN A O 1
ATOM 1501 N N . CYS A 1 190 ? 15.907 -2.884 -1.601 1.00 87.62 190 CYS A N 1
ATOM 1502 C CA . CYS A 1 190 ? 17.155 -3.345 -2.183 1.00 87.62 190 CYS A CA 1
ATOM 1503 C C . CYS A 1 190 ? 17.158 -3.028 -3.679 1.00 87.62 190 CYS A C 1
ATOM 1505 O O . CYS A 1 190 ? 16.471 -3.685 -4.458 1.00 87.62 190 CYS A O 1
ATOM 1507 N N . GLY A 1 191 ? 17.943 -2.035 -4.090 1.00 84.44 191 GLY A N 1
ATOM 1508 C CA . GLY A 1 191 ? 18.177 -1.754 -5.506 1.00 84.44 191 GLY A CA 1
ATOM 1509 C C . GLY A 1 191 ? 19.207 -2.715 -6.100 1.00 84.44 191 GLY A C 1
ATOM 1510 O O . GLY A 1 191 ? 20.287 -2.883 -5.532 1.00 84.44 191 GLY A O 1
ATOM 1511 N N . LEU A 1 192 ? 18.902 -3.310 -7.257 1.00 77.56 192 LEU A N 1
ATOM 1512 C CA . LEU A 1 192 ? 19.864 -4.084 -8.058 1.00 77.56 192 LEU A CA 1
ATOM 1513 C C . LEU A 1 192 ? 20.946 -3.198 -8.701 1.00 77.56 192 LEU A C 1
ATOM 1515 O O . LEU A 1 192 ? 22.013 -3.698 -9.059 1.00 77.56 192 LEU A O 1
ATOM 1519 N N . GLY A 1 193 ? 20.697 -1.889 -8.807 1.00 67.38 193 GLY A N 1
ATOM 1520 C CA . GLY A 1 193 ? 21.649 -0.897 -9.303 1.00 67.38 193 GLY A CA 1
ATOM 1521 C C . GLY A 1 193 ? 21.154 -0.173 -10.552 1.00 67.38 193 GLY A C 1
ATOM 1522 O O . GLY A 1 193 ? 20.261 -0.632 -11.261 1.00 67.38 193 GLY A O 1
ATOM 1523 N N . THR A 1 194 ? 21.725 1.002 -10.812 1.00 65.31 194 THR A N 1
ATOM 1524 C CA . THR A 1 194 ? 21.348 1.848 -11.949 1.00 65.31 194 THR A CA 1
ATOM 1525 C C . THR A 1 194 ? 21.960 1.345 -13.261 1.00 65.31 194 THR A C 1
ATOM 1527 O O . THR A 1 194 ? 22.971 0.638 -13.280 1.00 65.31 194 THR A O 1
ATOM 1530 N N . GLN A 1 195 ? 21.373 1.761 -14.387 1.00 68.75 195 GLN A N 1
ATOM 1531 C CA . GLN A 1 195 ? 21.748 1.414 -15.769 1.00 68.75 195 GLN A CA 1
ATOM 1532 C C . GLN A 1 195 ? 23.247 1.594 -16.114 1.00 68.75 195 GLN A C 1
ATOM 1534 O O . GLN A 1 195 ? 23.711 1.117 -17.150 1.00 68.75 195 GLN A O 1
ATOM 1539 N N . HIS A 1 196 ? 24.042 2.268 -15.277 1.00 74.12 196 HIS A N 1
ATOM 1540 C CA . HIS A 1 196 ? 25.464 2.505 -15.529 1.00 74.12 196 HIS A CA 1
ATOM 1541 C C . HIS A 1 196 ? 26.280 1.222 -15.687 1.00 74.12 196 HIS A C 1
ATOM 1543 O O . HIS A 1 196 ? 27.226 1.227 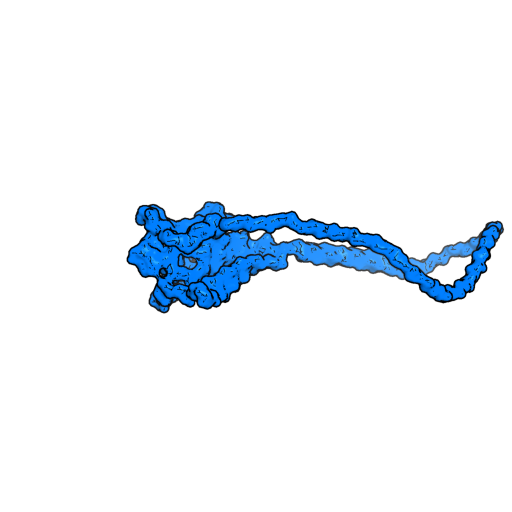-16.466 1.00 74.12 196 HIS A O 1
ATOM 1549 N N . ILE A 1 197 ? 25.910 0.122 -15.020 1.00 77.06 197 ILE A N 1
ATOM 1550 C CA . ILE A 1 197 ? 26.596 -1.168 -15.212 1.00 77.06 197 ILE A CA 1
ATOM 1551 C C . ILE A 1 197 ? 26.407 -1.659 -16.652 1.00 77.06 197 ILE A C 1
ATOM 1553 O O . ILE A 1 197 ? 27.364 -2.097 -17.285 1.00 77.06 197 ILE A O 1
ATOM 1557 N N . TRP A 1 198 ? 25.199 -1.520 -17.201 1.00 79.56 198 TRP A N 1
ATOM 1558 C CA . TRP A 1 198 ? 24.904 -1.888 -18.584 1.00 79.56 198 TRP A CA 1
ATOM 1559 C C . TRP A 1 198 ? 25.718 -1.040 -19.568 1.00 79.56 198 TRP A C 1
ATOM 1561 O O . TRP A 1 198 ? 26.420 -1.584 -20.418 1.00 79.56 198 TRP A O 1
ATOM 1571 N N . TRP A 1 199 ? 25.712 0.286 -19.401 1.00 87.56 199 TRP A N 1
ATOM 1572 C CA . TRP A 1 199 ? 26.512 1.186 -20.239 1.00 87.56 199 TRP A CA 1
ATOM 1573 C C . TRP A 1 199 ? 28.015 0.933 -20.114 1.00 87.56 199 TRP A C 1
ATOM 1575 O O . TRP A 1 199 ? 28.722 0.964 -21.117 1.00 87.56 199 TRP A O 1
ATOM 1585 N N . PHE A 1 200 ? 28.508 0.653 -18.908 1.00 88.88 200 PHE A N 1
ATOM 1586 C CA . PHE A 1 200 ? 29.911 0.332 -18.671 1.00 88.88 200 PHE A CA 1
ATOM 1587 C C . PHE A 1 200 ? 30.347 -0.911 -19.452 1.00 88.88 200 PHE A C 1
ATOM 1589 O O . PHE A 1 200 ? 31.382 -0.869 -20.115 1.00 88.88 200 PHE A O 1
ATOM 1596 N N . VAL A 1 201 ? 29.539 -1.980 -19.430 1.00 89.56 201 VAL A N 1
ATOM 1597 C CA . VAL A 1 201 ? 29.799 -3.204 -20.207 1.00 89.56 201 VAL A CA 1
ATOM 1598 C C . VAL A 1 201 ? 29.842 -2.893 -21.703 1.00 89.56 201 VAL A C 1
ATOM 1600 O O . VAL A 1 201 ? 30.826 -3.227 -22.356 1.00 89.56 201 VAL A O 1
ATOM 1603 N N . HIS A 1 202 ? 28.859 -2.161 -22.237 1.00 91.25 202 HIS A N 1
ATOM 1604 C CA . HIS A 1 202 ? 28.840 -1.808 -23.666 1.00 91.25 202 HIS A CA 1
ATOM 1605 C C . HIS A 1 202 ? 30.020 -0.935 -24.093 1.00 91.25 202 HIS A C 1
ATOM 1607 O O . HIS A 1 202 ? 30.586 -1.140 -25.165 1.00 91.25 202 HIS A O 1
ATOM 1613 N N . ILE A 1 203 ? 30.422 0.030 -23.262 1.00 95.75 203 ILE A N 1
ATOM 1614 C CA . ILE A 1 203 ? 31.593 0.873 -23.534 1.00 95.75 203 ILE A CA 1
ATOM 1615 C C . ILE A 1 203 ? 32.872 0.025 -23.525 1.00 95.75 203 ILE A C 1
ATOM 1617 O O . ILE A 1 203 ? 33.719 0.184 -24.406 1.00 95.75 203 ILE A O 1
ATOM 1621 N N . LEU A 1 204 ? 33.019 -0.887 -22.561 1.00 96.75 204 LEU A N 1
ATOM 1622 C CA . LEU A 1 204 ? 34.174 -1.779 -22.462 1.00 96.75 204 LEU A CA 1
ATOM 1623 C C . LEU A 1 204 ? 34.250 -2.738 -23.659 1.00 96.75 204 LEU A C 1
ATOM 1625 O O . LEU A 1 204 ? 35.326 -2.901 -24.244 1.00 96.75 204 LEU A O 1
ATOM 1629 N N . ASP A 1 205 ? 33.122 -3.313 -24.071 1.00 94.94 205 ASP A N 1
ATOM 1630 C CA . ASP A 1 205 ? 33.029 -4.175 -25.251 1.00 94.94 205 ASP A CA 1
ATOM 1631 C C . ASP A 1 205 ? 33.394 -3.402 -26.522 1.00 94.94 205 ASP A C 1
ATOM 1633 O O . ASP A 1 205 ? 34.205 -3.863 -27.329 1.00 94.94 205 ASP A O 1
ATOM 1637 N N . PHE A 1 206 ? 32.884 -2.177 -26.670 1.00 97.56 206 PHE A N 1
ATOM 1638 C CA . PHE A 1 206 ? 33.217 -1.303 -27.791 1.00 97.56 206 PHE A CA 1
ATOM 1639 C C . PHE A 1 206 ? 34.720 -0.985 -27.860 1.00 97.56 206 PHE A C 1
ATOM 1641 O O . PHE A 1 206 ? 35.333 -1.101 -28.926 1.00 97.56 206 PHE A O 1
ATOM 1648 N N . ILE A 1 207 ? 35.348 -0.654 -26.724 1.00 97.75 207 ILE A N 1
ATOM 1649 C CA . ILE A 1 207 ? 36.804 -0.445 -26.634 1.00 97.75 207 ILE A CA 1
ATOM 1650 C C . ILE A 1 207 ? 37.554 -1.723 -27.027 1.00 97.75 207 ILE A C 1
ATOM 1652 O O . ILE A 1 207 ? 38.517 -1.665 -27.795 1.00 97.75 207 ILE A O 1
ATOM 1656 N N . THR A 1 208 ? 37.101 -2.879 -26.546 1.00 97.31 208 THR A N 1
ATOM 1657 C CA . THR A 1 208 ? 37.718 -4.181 -26.831 1.00 97.31 208 THR A CA 1
ATOM 1658 C C . THR A 1 208 ? 37.683 -4.502 -28.322 1.00 97.31 208 THR A C 1
ATOM 1660 O O . THR A 1 208 ? 38.699 -4.906 -28.892 1.00 97.31 208 THR A O 1
ATOM 1663 N N . VAL A 1 209 ? 36.551 -4.249 -28.982 1.00 97.56 209 VAL A N 1
ATOM 1664 C CA . VAL A 1 209 ? 36.398 -4.413 -30.433 1.00 97.56 209 VAL A CA 1
ATOM 1665 C C . VAL A 1 209 ? 37.356 -3.493 -31.193 1.00 97.56 209 VAL A C 1
ATOM 1667 O O . VAL A 1 209 ? 38.054 -3.959 -32.094 1.00 97.56 209 VAL A O 1
ATOM 1670 N N . ILE A 1 210 ? 37.465 -2.215 -30.810 1.00 97.44 210 ILE A N 1
ATOM 1671 C CA . ILE A 1 210 ? 38.397 -1.267 -31.443 1.00 97.44 210 ILE A CA 1
ATOM 1672 C C . ILE A 1 210 ? 39.846 -1.736 -31.301 1.00 97.44 210 ILE A C 1
ATOM 1674 O O . ILE A 1 210 ? 40.582 -1.784 -32.289 1.00 97.44 210 ILE A O 1
ATOM 1678 N N . VAL A 1 211 ? 40.264 -2.108 -30.089 1.00 97.38 211 VAL A N 1
ATOM 1679 C CA . VAL A 1 211 ? 41.625 -2.596 -29.830 1.00 97.38 211 VAL A CA 1
ATOM 1680 C C . VAL A 1 211 ? 41.898 -3.874 -30.626 1.00 97.38 211 VAL A C 1
ATOM 1682 O O . VAL A 1 211 ? 42.963 -4.001 -31.233 1.00 97.38 211 VAL A O 1
ATOM 1685 N N . GLY A 1 212 ? 40.925 -4.786 -30.698 1.00 96.88 212 GLY A N 1
ATOM 1686 C CA . GLY A 1 212 ? 41.001 -6.002 -31.506 1.00 96.88 212 GLY A CA 1
ATOM 1687 C C . GLY A 1 212 ? 41.192 -5.714 -32.998 1.00 96.88 212 GLY A C 1
ATOM 1688 O O . GLY A 1 212 ? 42.062 -6.315 -33.633 1.00 96.88 212 GLY A O 1
ATOM 1689 N N . ILE A 1 213 ? 40.450 -4.746 -33.550 1.00 96.44 213 ILE A N 1
ATOM 1690 C CA . ILE A 1 213 ? 40.591 -4.306 -34.946 1.00 96.44 213 ILE A CA 1
ATOM 1691 C C . ILE A 1 213 ? 41.978 -3.696 -35.180 1.00 96.44 213 ILE A C 1
ATOM 1693 O O . ILE A 1 213 ? 42.666 -4.102 -36.117 1.00 96.44 213 ILE A O 1
ATOM 1697 N N . ILE A 1 214 ? 42.424 -2.769 -34.324 1.00 96.25 214 ILE A N 1
ATOM 1698 C CA . ILE A 1 214 ? 43.743 -2.124 -34.445 1.00 96.25 214 ILE A CA 1
ATOM 1699 C C . ILE A 1 214 ? 44.856 -3.174 -34.413 1.00 96.25 214 ILE A C 1
ATOM 1701 O O . ILE A 1 214 ? 45.748 -3.159 -35.262 1.00 96.25 214 ILE A O 1
ATOM 1705 N N . HIS A 1 215 ? 44.791 -4.119 -33.474 1.00 95.88 215 HIS A N 1
ATOM 1706 C CA . HIS A 1 215 ? 45.773 -5.192 -33.358 1.00 95.88 215 HIS A CA 1
ATOM 1707 C C . HIS A 1 215 ? 45.751 -6.133 -34.575 1.00 95.88 215 HIS A C 1
ATOM 1709 O O . HIS A 1 215 ? 46.809 -6.541 -35.068 1.00 95.88 215 HIS A O 1
ATOM 1715 N N . GLY A 1 216 ? 44.563 -6.453 -35.098 1.00 94.50 216 GLY A N 1
ATOM 1716 C CA . GLY A 1 216 ? 44.391 -7.248 -36.315 1.00 94.50 216 GLY A CA 1
ATOM 1717 C C . GLY A 1 216 ? 44.986 -6.568 -37.553 1.00 94.50 216 GLY A C 1
ATOM 1718 O O . GLY A 1 216 ? 45.753 -7.186 -38.298 1.00 94.50 216 GLY A O 1
ATOM 1719 N N . VAL A 1 217 ? 44.712 -5.275 -37.744 1.00 93.88 217 VAL A N 1
ATOM 1720 C CA . VAL A 1 217 ? 45.285 -4.468 -38.835 1.00 93.88 217 VAL A CA 1
ATOM 1721 C C . VAL A 1 217 ? 46.802 -4.348 -38.682 1.00 93.88 217 VAL A C 1
ATOM 1723 O O . VAL A 1 217 ? 47.540 -4.597 -39.632 1.00 93.88 217 VAL A O 1
ATOM 1726 N N . TRP A 1 218 ? 47.304 -4.045 -37.485 1.00 93.69 218 TRP A N 1
ATOM 1727 C CA . TRP A 1 218 ? 48.744 -3.954 -37.238 1.00 93.69 218 TRP A CA 1
ATOM 1728 C C . TRP A 1 218 ? 49.461 -5.275 -37.540 1.00 93.69 218 TRP A C 1
ATOM 1730 O O . TRP A 1 218 ? 50.486 -5.296 -38.221 1.00 93.69 218 TRP A O 1
ATOM 1740 N N . SER A 1 219 ? 48.891 -6.396 -37.095 1.00 89.31 219 SER A N 1
ATOM 1741 C CA . SER A 1 219 ? 49.447 -7.733 -37.321 1.00 89.31 219 SER A CA 1
ATOM 1742 C C . SER A 1 219 ? 49.445 -8.131 -38.798 1.00 89.31 219 SER A C 1
ATOM 1744 O O . SER A 1 219 ? 50.407 -8.737 -39.273 1.00 89.31 219 SER A O 1
ATOM 1746 N N . THR A 1 220 ? 48.392 -7.791 -39.547 1.00 88.94 220 THR A N 1
ATOM 1747 C CA . THR A 1 220 ? 48.324 -8.052 -40.996 1.00 88.94 220 THR A CA 1
ATOM 1748 C C . THR A 1 220 ? 49.300 -7.173 -41.774 1.00 88.94 220 THR A C 1
ATOM 1750 O O . THR A 1 220 ? 50.015 -7.694 -42.627 1.00 88.94 220 THR A O 1
ATOM 1753 N N . VAL A 1 221 ? 49.432 -5.887 -41.427 1.00 87.69 221 VAL A N 1
ATOM 1754 C CA . VAL A 1 221 ? 50.438 -4.978 -42.007 1.00 87.69 221 VAL A CA 1
ATOM 1755 C C . VAL A 1 221 ? 51.859 -5.457 -41.709 1.00 87.69 221 VAL A C 1
ATOM 1757 O O . VAL A 1 221 ? 52.703 -5.457 -42.604 1.00 87.69 221 VAL A O 1
ATOM 1760 N N . LEU A 1 222 ? 52.143 -5.903 -40.482 1.00 86.69 222 LEU A N 1
ATOM 1761 C CA . LEU A 1 222 ? 53.458 -6.424 -40.105 1.00 86.69 222 LEU A CA 1
ATOM 1762 C C . LEU A 1 222 ? 53.801 -7.703 -40.885 1.00 86.69 222 LEU A C 1
ATOM 1764 O O . LEU A 1 222 ? 54.902 -7.817 -41.421 1.00 86.69 222 LEU A O 1
ATOM 1768 N N . LYS A 1 223 ? 52.847 -8.638 -41.007 1.00 84.50 223 LYS A N 1
ATOM 1769 C CA . LYS A 1 223 ? 53.009 -9.859 -41.814 1.00 84.50 223 LYS A CA 1
ATOM 1770 C C . LYS A 1 223 ? 53.187 -9.537 -43.298 1.00 84.50 223 LYS A C 1
ATOM 1772 O O . LYS A 1 223 ? 54.085 -10.092 -43.922 1.00 84.50 223 LYS A O 1
ATOM 1777 N N . ALA A 1 224 ? 52.407 -8.607 -43.848 1.00 79.12 224 ALA A N 1
ATOM 1778 C CA . ALA A 1 224 ? 52.557 -8.153 -45.229 1.00 79.12 224 ALA A CA 1
ATOM 1779 C C . ALA A 1 224 ? 53.932 -7.509 -45.466 1.00 79.12 224 ALA A C 1
ATOM 1781 O O . ALA A 1 224 ? 54.583 -7.817 -46.457 1.00 79.12 224 ALA A O 1
ATOM 1782 N N . ARG A 1 225 ? 54.429 -6.687 -44.531 1.00 78.50 225 ARG A N 1
ATOM 1783 C CA . ARG A 1 225 ? 55.785 -6.110 -44.596 1.00 78.50 225 ARG A CA 1
ATOM 1784 C C . ARG A 1 225 ? 56.894 -7.161 -44.513 1.00 78.50 225 ARG A C 1
ATOM 1786 O O . ARG A 1 225 ? 57.923 -6.981 -45.157 1.00 78.50 225 ARG A O 1
ATOM 1793 N N . LEU A 1 226 ? 56.700 -8.240 -43.751 1.00 72.38 226 LEU A N 1
ATOM 1794 C CA . LEU A 1 226 ? 57.652 -9.357 -43.692 1.00 72.38 226 LEU A CA 1
ATOM 1795 C C . LEU A 1 226 ? 57.660 -10.183 -44.988 1.00 72.38 226 LEU A C 1
ATOM 1797 O O . LEU A 1 226 ? 58.725 -10.565 -45.460 1.00 72.38 226 LEU A O 1
ATOM 1801 N N . ILE A 1 227 ? 56.483 -10.445 -45.563 1.00 69.69 227 ILE A N 1
ATOM 1802 C CA . ILE A 1 227 ? 56.324 -11.236 -46.794 1.00 69.69 227 ILE A CA 1
ATOM 1803 C C . ILE A 1 227 ? 56.816 -10.453 -48.020 1.00 69.69 227 ILE A C 1
ATOM 1805 O O . ILE A 1 227 ? 57.426 -11.031 -48.914 1.00 69.69 227 ILE A O 1
ATOM 1809 N N . TRP A 1 228 ? 56.613 -9.133 -48.049 1.00 57.62 228 TRP A N 1
ATOM 1810 C CA . TRP A 1 228 ? 57.004 -8.277 -49.174 1.00 57.62 228 TRP A CA 1
ATOM 1811 C C . TRP A 1 228 ? 58.440 -7.747 -49.102 1.00 57.62 228 TRP A C 1
ATOM 1813 O O . TRP A 1 228 ? 58.760 -6.810 -49.827 1.00 57.62 228 TRP A O 1
ATOM 1823 N N . GLY A 1 229 ? 59.279 -8.329 -48.233 1.00 48.78 229 GLY A N 1
ATOM 1824 C CA . GLY A 1 229 ? 60.729 -8.140 -48.138 1.00 48.78 229 GLY A CA 1
ATOM 1825 C C . GLY A 1 229 ? 61.286 -6.899 -48.838 1.00 48.78 229 GLY A C 1
ATOM 1826 O O . GLY A 1 229 ? 61.586 -6.934 -50.030 1.00 48.78 229 GLY A O 1
ATOM 1827 N N . VAL A 1 230 ? 61.498 -5.821 -48.077 1.00 49.50 230 VAL A N 1
ATOM 1828 C CA . VAL A 1 230 ? 62.325 -4.685 -48.505 1.00 49.50 230 VAL A CA 1
ATOM 1829 C C . VAL A 1 230 ? 63.754 -5.192 -48.731 1.00 49.50 230 VAL A C 1
ATOM 1831 O O . VAL A 1 230 ? 64.598 -5.190 -47.837 1.00 49.50 230 VAL A O 1
ATOM 1834 N N . GLY A 1 231 ? 64.022 -5.652 -49.952 1.00 49.75 231 GLY A N 1
ATOM 1835 C CA . GLY A 1 231 ? 65.355 -5.811 -50.510 1.00 49.75 231 GLY A CA 1
ATOM 1836 C C . GLY A 1 231 ? 65.929 -4.429 -50.809 1.00 49.75 231 GLY A C 1
ATOM 1837 O O . GLY A 1 231 ? 65.775 -3.912 -51.909 1.00 49.75 231 GLY A O 1
ATOM 1838 N N . GLY A 1 232 ? 66.563 -3.813 -49.810 1.00 38.41 232 GLY A N 1
ATOM 1839 C CA . GLY A 1 232 ? 67.159 -2.479 -49.897 1.00 38.41 232 GLY A CA 1
ATOM 1840 C C . GLY A 1 232 ? 68.615 -2.458 -49.435 1.00 38.41 232 GLY A C 1
ATOM 1841 O O . GLY A 1 232 ? 68.914 -1.980 -48.352 1.00 38.41 232 GLY A O 1
ATOM 1842 N N . ASN A 1 233 ? 69.483 -3.028 -50.269 1.00 34.41 233 ASN A N 1
ATOM 1843 C CA . ASN A 1 233 ? 70.932 -2.842 -50.421 1.00 34.41 233 ASN A CA 1
ATOM 1844 C C . ASN A 1 233 ? 71.774 -2.283 -49.244 1.00 34.41 233 ASN A C 1
ATOM 1846 O O . ASN A 1 233 ? 71.777 -1.094 -48.926 1.00 34.41 233 ASN A O 1
ATOM 1850 N N . VAL A 1 234 ? 72.642 -3.153 -48.722 1.00 41.62 234 VAL A N 1
ATOM 1851 C CA . VAL A 1 234 ? 73.782 -2.837 -47.853 1.00 41.62 234 VAL A CA 1
ATOM 1852 C C . VAL A 1 234 ? 74.814 -1.996 -48.620 1.00 41.62 234 VAL A C 1
ATOM 1854 O O . VAL A 1 234 ? 75.449 -2.486 -49.551 1.00 41.62 234 VAL A O 1
ATOM 1857 N N . ARG A 1 235 ? 75.077 -0.759 -48.178 1.00 35.22 235 ARG A N 1
ATOM 1858 C CA . ARG A 1 235 ? 76.329 -0.044 -48.489 1.00 35.22 235 ARG A CA 1
ATOM 1859 C C . ARG A 1 235 ? 77.256 -0.077 -47.273 1.00 35.22 235 ARG A C 1
ATOM 1861 O O . ARG A 1 235 ? 77.036 0.613 -46.283 1.00 35.22 235 ARG A O 1
ATOM 1868 N N . LYS A 1 236 ? 78.319 -0.883 -47.377 1.00 40.81 236 LYS A N 1
ATOM 1869 C CA . LYS A 1 236 ? 79.502 -0.840 -46.504 1.00 40.81 236 LYS A CA 1
ATOM 1870 C C . LYS A 1 236 ? 80.185 0.529 -46.642 1.00 40.81 236 LYS A C 1
ATOM 1872 O O . LYS A 1 236 ? 80.745 0.823 -47.692 1.00 40.81 236 LYS A O 1
ATOM 1877 N N . GLY A 1 237 ? 80.183 1.323 -45.575 1.00 33.03 237 GLY A N 1
ATOM 1878 C CA . GLY A 1 237 ? 81.053 2.488 -45.390 1.00 33.03 237 GLY A CA 1
ATOM 1879 C C . GLY A 1 237 ? 81.913 2.282 -44.144 1.00 33.03 237 GLY A C 1
ATOM 1880 O O . GLY A 1 237 ? 81.390 2.095 -43.050 1.00 33.03 237 GLY A O 1
ATOM 1881 N N . GLY A 1 238 ? 83.232 2.221 -44.323 1.00 32.72 238 GLY A N 1
ATOM 1882 C CA . GLY A 1 238 ? 84.198 1.879 -43.283 1.00 32.72 238 GLY A CA 1
ATOM 1883 C C . GLY A 1 238 ? 84.442 2.976 -42.236 1.00 32.72 238 GLY A C 1
ATOM 1884 O O . GLY A 1 238 ? 84.585 4.147 -42.560 1.00 32.72 238 GLY A O 1
ATOM 1885 N N . LYS A 1 239 ? 84.527 2.516 -40.979 1.00 40.41 239 LYS A N 1
ATOM 1886 C CA . LYS A 1 239 ? 85.297 2.985 -39.805 1.00 40.41 239 LYS A CA 1
ATOM 1887 C C . LYS A 1 239 ? 85.849 4.426 -39.784 1.00 40.41 239 LYS A C 1
ATOM 1889 O O . LYS A 1 239 ? 86.791 4.735 -40.504 1.00 40.41 239 LYS A O 1
ATOM 1894 N N . LYS A 1 240 ? 85.547 5.133 -38.684 1.00 33.56 240 LYS A N 1
ATOM 1895 C CA . LYS A 1 240 ? 86.582 5.627 -37.747 1.00 33.56 240 LYS A CA 1
ATOM 1896 C C . LYS A 1 240 ? 86.139 5.376 -36.304 1.00 33.56 240 LYS A C 1
ATOM 1898 O O . LYS A 1 240 ? 85.049 5.762 -35.905 1.00 33.56 240 LYS A O 1
ATOM 1903 N N . GLY A 1 241 ? 86.980 4.658 -35.561 1.00 36.38 241 GLY A N 1
ATOM 1904 C CA . GLY A 1 241 ? 86.729 4.256 -34.183 1.00 36.38 241 GLY A CA 1
ATOM 1905 C C . GLY A 1 241 ? 87.049 5.353 -33.171 1.00 36.38 241 GLY A C 1
ATOM 1906 O O . GLY A 1 241 ? 87.957 6.157 -33.372 1.00 36.38 241 GLY A O 1
ATOM 1907 N N . LYS A 1 242 ? 86.341 5.311 -32.043 1.00 35.03 242 LYS A N 1
ATOM 1908 C CA . LYS A 1 242 ? 86.757 5.923 -30.782 1.00 35.03 242 LYS A CA 1
ATOM 1909 C C . LYS A 1 242 ? 86.609 4.844 -29.708 1.00 35.03 242 LYS A C 1
ATOM 1911 O O . LYS A 1 242 ? 85.504 4.391 -29.435 1.00 35.03 242 LYS A O 1
ATOM 1916 N N . LYS A 1 243 ? 87.746 4.358 -29.201 1.00 35.12 243 LYS A N 1
ATOM 1917 C CA . LYS A 1 243 ? 87.827 3.422 -28.072 1.00 35.12 243 LYS A CA 1
ATOM 1918 C C . LYS A 1 243 ? 87.333 4.142 -26.817 1.00 35.12 243 LYS A C 1
ATOM 1920 O O . LYS A 1 243 ? 87.873 5.194 -26.489 1.00 35.12 243 LYS A O 1
ATOM 1925 N N . VAL A 1 244 ? 86.371 3.551 -26.119 1.00 37.28 244 VAL A N 1
ATOM 1926 C CA . VAL A 1 244 ? 86.131 3.805 -24.696 1.00 37.28 244 VAL A CA 1
ATOM 1927 C C . VAL A 1 244 ? 86.262 2.457 -24.003 1.00 37.28 244 VAL A C 1
ATOM 1929 O O . VAL A 1 244 ? 85.618 1.482 -24.385 1.00 37.28 244 VAL A O 1
ATOM 1932 N N . THR A 1 245 ? 87.211 2.401 -23.084 1.00 32.97 245 THR A N 1
ATOM 1933 C CA . THR A 1 245 ? 87.605 1.246 -22.284 1.00 32.97 245 THR A CA 1
ATOM 1934 C C . THR A 1 245 ? 86.535 0.971 -21.228 1.00 32.97 245 THR A C 1
ATOM 1936 O O . THR A 1 245 ? 86.033 1.909 -20.616 1.00 32.97 245 THR A O 1
ATOM 1939 N N . PHE A 1 246 ? 86.197 -0.300 -21.018 1.00 32.59 246 PHE A N 1
ATOM 1940 C CA . PHE A 1 246 ? 85.322 -0.757 -19.941 1.00 32.59 246 PHE A CA 1
ATOM 1941 C C . PHE A 1 246 ? 86.181 -1.600 -18.994 1.00 32.59 246 PHE A C 1
ATOM 1943 O O . PHE A 1 246 ? 86.749 -2.603 -19.427 1.00 32.59 246 PHE A O 1
ATOM 1950 N N . GLU A 1 247 ? 86.319 -1.176 -17.740 1.00 33.66 247 GLU A N 1
ATOM 1951 C CA . GLU A 1 247 ? 86.824 -2.034 -16.668 1.00 33.66 247 GLU A CA 1
ATOM 1952 C C . GLU A 1 247 ? 85.630 -2.719 -16.007 1.00 33.66 247 GLU A C 1
ATOM 1954 O O . GLU A 1 247 ? 84.705 -2.077 -15.512 1.00 33.66 247 GLU A O 1
ATOM 1959 N N . THR A 1 248 ? 85.644 -4.048 -16.039 1.00 30.19 248 THR A N 1
ATOM 1960 C CA . THR A 1 248 ? 84.764 -4.911 -15.257 1.00 30.19 248 THR A CA 1
ATOM 1961 C C . THR A 1 248 ? 85.610 -5.484 -14.132 1.00 30.19 248 THR A C 1
ATOM 1963 O O . THR A 1 248 ? 86.531 -6.253 -14.402 1.00 30.19 248 THR A O 1
ATOM 1966 N N . ILE A 1 249 ? 85.305 -5.126 -12.886 1.00 36.88 249 ILE A N 1
ATOM 1967 C CA . ILE A 1 249 ? 85.777 -5.876 -11.721 1.00 36.88 249 ILE A CA 1
ATOM 1968 C C . ILE A 1 249 ? 84.639 -6.790 -11.280 1.00 36.88 249 ILE A C 1
ATOM 1970 O O . ILE A 1 249 ? 83.493 -6.367 -11.126 1.00 36.88 249 ILE A O 1
ATOM 1974 N N . ALA A 1 250 ? 84.991 -8.067 -11.182 1.00 32.84 250 ALA A N 1
ATOM 1975 C CA . ALA A 1 250 ? 84.135 -9.173 -10.818 1.00 32.84 250 ALA A CA 1
ATOM 1976 C C . ALA A 1 250 ? 83.790 -9.176 -9.322 1.00 32.84 250 ALA A C 1
ATOM 1978 O O . ALA A 1 250 ? 84.461 -8.573 -8.489 1.00 32.84 250 ALA A O 1
ATOM 1979 N N . SER A 1 251 ? 82.716 -9.904 -9.044 1.00 37.19 251 SER A N 1
ATOM 1980 C CA . SER A 1 251 ? 82.163 -10.291 -7.753 1.00 37.19 251 SER A CA 1
ATOM 1981 C C . SER A 1 251 ? 83.177 -10.821 -6.740 1.00 37.19 251 SER A C 1
ATOM 1983 O O . SER A 1 251 ? 84.006 -11.655 -7.096 1.00 37.19 251 SER A O 1
ATOM 1985 N N . GLU A 1 252 ? 82.939 -10.523 -5.464 1.00 34.47 252 GLU A N 1
ATOM 1986 C CA . GLU A 1 252 ? 83.264 -11.446 -4.379 1.00 34.47 252 GLU A CA 1
ATOM 1987 C C . GLU A 1 252 ? 82.164 -11.428 -3.311 1.00 34.47 252 GLU A C 1
ATOM 1989 O O . GLU A 1 252 ? 81.677 -10.387 -2.870 1.00 34.47 252 GLU A O 1
ATOM 1994 N N . SER A 1 253 ? 81.724 -12.637 -2.987 1.00 34.12 253 SER A N 1
ATOM 1995 C CA . SER A 1 253 ? 80.904 -13.016 -1.848 1.00 34.12 253 SER A CA 1
ATOM 1996 C C . SER A 1 253 ? 81.637 -12.757 -0.535 1.00 34.12 253 SER A C 1
ATOM 1998 O O . SER A 1 253 ? 82.816 -13.069 -0.465 1.00 34.12 253 SER A O 1
ATOM 2000 N N . GLU A 1 254 ? 80.932 -12.370 0.529 1.00 33.19 254 GLU A N 1
ATOM 2001 C CA . GLU A 1 254 ? 80.882 -13.187 1.748 1.00 33.19 254 GLU A CA 1
ATOM 2002 C C . GLU A 1 254 ? 79.923 -12.631 2.804 1.00 33.19 254 GLU A C 1
ATOM 2004 O O . GLU A 1 254 ? 79.533 -11.467 2.841 1.00 33.19 254 GLU A O 1
ATOM 2009 N N . ASN A 1 255 ? 79.496 -13.582 3.616 1.00 31.98 255 ASN A N 1
ATOM 2010 C CA . ASN A 1 255 ? 78.459 -13.570 4.621 1.00 31.98 255 ASN A CA 1
ATOM 2011 C C . ASN A 1 255 ? 79.024 -13.103 5.978 1.00 31.98 255 ASN A C 1
ATOM 2013 O O . ASN A 1 255 ? 80.200 -13.321 6.259 1.00 31.98 255 ASN A O 1
ATOM 2017 N N . SER A 1 256 ? 78.138 -12.619 6.855 1.00 31.47 256 SER A N 1
ATOM 2018 C CA . SER A 1 256 ? 78.073 -12.921 8.301 1.00 31.47 256 SER A CA 1
ATOM 2019 C C . SER A 1 256 ? 78.088 -11.752 9.305 1.00 31.47 256 SER A C 1
ATOM 2021 O O . SER A 1 256 ? 78.938 -10.870 9.286 1.00 31.47 256 SER A O 1
ATOM 2023 N N . ARG A 1 257 ? 77.153 -11.907 10.261 1.00 33.75 257 ARG A N 1
ATOM 2024 C CA . ARG A 1 257 ? 77.136 -11.476 11.676 1.00 33.75 257 ARG A CA 1
ATOM 2025 C C . ARG A 1 257 ? 76.951 -9.983 11.977 1.00 33.75 257 ARG A C 1
ATOM 2027 O O . ARG A 1 257 ? 77.785 -9.144 11.691 1.00 33.75 257 ARG A O 1
ATOM 2034 N N . GLU A 1 258 ? 75.772 -9.605 12.473 1.00 32.28 258 GLU A N 1
ATOM 2035 C CA . GLU A 1 258 ? 75.356 -9.667 13.892 1.00 32.28 258 GLU A CA 1
ATOM 2036 C C . GLU A 1 258 ? 75.874 -8.462 14.692 1.00 32.28 258 GLU A C 1
ATOM 2038 O O . GLU A 1 258 ? 77.043 -8.409 15.065 1.00 32.28 258 GLU A O 1
ATOM 2043 N N . LYS A 1 259 ? 74.970 -7.527 15.024 1.00 35.44 259 LYS A N 1
ATOM 2044 C CA . LYS A 1 259 ? 74.879 -6.963 16.378 1.00 35.44 259 LYS A CA 1
ATOM 2045 C C . LYS A 1 259 ? 73.593 -6.163 16.598 1.00 35.44 259 LYS A C 1
ATOM 2047 O O . LYS A 1 259 ? 73.316 -5.167 15.943 1.00 35.44 259 LYS A O 1
ATOM 2052 N N . SER A 1 260 ? 72.850 -6.662 17.579 1.00 30.11 260 SER A N 1
ATOM 2053 C CA . SER A 1 260 ? 71.924 -5.971 18.476 1.00 30.11 260 SER A CA 1
ATOM 2054 C C . SER A 1 260 ? 72.406 -4.574 18.905 1.00 30.11 260 SER A C 1
ATOM 2056 O O . SER A 1 260 ? 73.606 -4.385 19.101 1.00 30.11 260 SER A O 1
ATOM 2058 N N . VAL A 1 261 ? 71.469 -3.636 19.115 1.00 35.62 261 VAL A N 1
ATOM 2059 C CA . VAL A 1 261 ? 71.174 -3.011 20.429 1.00 35.62 261 VAL A CA 1
ATOM 2060 C C . VAL A 1 261 ? 70.170 -1.846 20.277 1.00 35.62 261 VAL A C 1
ATOM 2062 O O . VAL A 1 261 ? 70.380 -0.929 19.494 1.00 35.62 261 VAL A O 1
ATOM 2065 N N . ASN A 1 262 ? 69.099 -1.941 21.078 1.00 30.81 262 ASN A N 1
ATOM 2066 C CA . ASN A 1 262 ? 68.227 -0.936 21.717 1.00 30.81 262 ASN A CA 1
ATOM 2067 C C . ASN A 1 262 ? 68.036 0.477 21.144 1.00 30.81 262 ASN A C 1
ATOM 2069 O O . ASN A 1 262 ? 68.985 1.226 20.938 1.00 30.81 262 ASN A O 1
ATOM 2073 N N . GLY A 1 263 ? 66.778 0.938 21.206 1.00 32.28 263 GLY A N 1
ATOM 2074 C CA . GLY A 1 263 ? 66.494 2.373 21.272 1.00 32.28 263 GLY A CA 1
ATOM 2075 C C . GLY A 1 263 ? 65.024 2.790 21.233 1.00 32.28 263 GLY A C 1
ATOM 2076 O O . GLY A 1 263 ? 64.625 3.453 20.292 1.00 32.28 263 GLY A O 1
ATOM 2077 N N . ASN A 1 264 ? 64.247 2.380 22.239 1.00 31.75 264 ASN A N 1
ATOM 2078 C CA . ASN A 1 264 ? 63.174 3.121 22.930 1.00 31.75 264 ASN A CA 1
ATOM 2079 C C . ASN A 1 264 ? 62.414 4.262 22.197 1.00 31.75 264 ASN A C 1
ATOM 2081 O O . ASN A 1 264 ? 63.011 5.260 21.801 1.00 31.75 264 ASN A O 1
ATOM 2085 N N . GLY A 1 265 ? 61.072 4.216 22.190 1.00 33.75 265 GLY A N 1
ATOM 2086 C CA . GLY A 1 265 ? 60.265 5.384 21.807 1.00 33.75 265 GLY A CA 1
ATOM 2087 C C . GLY A 1 265 ? 58.753 5.167 21.705 1.00 33.75 265 GLY A C 1
ATOM 2088 O O . GLY A 1 265 ? 58.196 5.259 20.618 1.00 33.75 265 GLY A O 1
ATOM 2089 N N . ASN A 1 266 ? 58.091 4.919 22.839 1.00 33.03 266 ASN A N 1
ATOM 2090 C CA . ASN A 1 266 ? 56.632 5.002 23.002 1.00 33.03 266 ASN A CA 1
ATOM 2091 C C . ASN A 1 266 ? 56.056 6.347 22.511 1.00 33.03 266 ASN A C 1
ATOM 2093 O O . ASN A 1 266 ? 56.545 7.404 22.914 1.00 33.03 266 ASN A O 1
ATOM 2097 N N . ARG A 1 267 ? 54.926 6.310 21.790 1.00 35.75 267 ARG A N 1
ATOM 2098 C CA . ARG A 1 267 ? 53.892 7.360 21.831 1.00 35.75 267 ARG A CA 1
ATOM 2099 C C . ARG A 1 267 ? 52.495 6.736 21.761 1.00 35.75 267 ARG A C 1
ATOM 2101 O O . ARG A 1 267 ? 52.111 6.167 20.746 1.00 35.75 267 ARG A O 1
ATOM 2108 N N . GLU A 1 268 ? 51.766 6.868 22.866 1.00 37.94 268 GLU A N 1
ATOM 2109 C CA . GLU A 1 268 ? 50.314 6.689 22.983 1.00 37.94 268 GLU A CA 1
ATOM 2110 C C . GLU A 1 268 ? 49.546 7.703 22.115 1.00 37.94 268 GLU A C 1
ATOM 2112 O O . GLU A 1 268 ? 50.010 8.836 21.942 1.00 37.94 268 GLU A O 1
ATOM 2117 N N . PRO A 1 269 ? 48.300 7.390 21.725 1.00 43.03 269 PRO A N 1
ATOM 2118 C CA . PRO A 1 269 ? 47.247 8.381 21.587 1.00 43.03 269 PRO A CA 1
ATOM 2119 C C . PRO A 1 269 ? 46.240 8.267 22.746 1.00 43.03 269 PRO A C 1
ATOM 2121 O O . PRO A 1 269 ? 45.631 7.225 22.977 1.00 43.03 269 PRO A O 1
ATOM 2124 N N . LYS A 1 270 ? 46.061 9.380 23.466 1.00 36.44 270 LYS A N 1
ATOM 2125 C CA . LYS A 1 270 ? 45.032 9.575 24.496 1.00 36.44 270 LYS A CA 1
ATOM 2126 C C . LYS A 1 270 ? 43.633 9.563 23.874 1.00 36.44 270 LYS A C 1
ATOM 2128 O O . LYS A 1 270 ? 43.370 10.330 22.951 1.00 36.44 270 LYS A O 1
ATOM 2133 N N . GLY A 1 271 ? 42.731 8.777 24.456 1.00 33.22 271 GLY A N 1
ATOM 2134 C CA . GLY A 1 271 ? 41.284 8.959 24.360 1.00 33.22 271 GLY A CA 1
ATOM 2135 C C . GLY A 1 271 ? 40.729 9.466 25.692 1.00 33.22 271 GLY A C 1
ATOM 2136 O O . GLY A 1 271 ? 41.176 9.007 26.739 1.00 33.22 271 GLY A O 1
ATOM 2137 N N . LEU A 1 272 ? 39.784 10.413 25.645 1.00 33.44 272 LEU A N 1
ATOM 2138 C CA . LEU A 1 272 ? 38.734 10.615 26.656 1.00 33.44 272 LEU A CA 1
ATOM 2139 C C . LEU A 1 272 ? 37.754 11.706 26.190 1.00 33.44 272 LEU A C 1
ATOM 2141 O O . LEU A 1 272 ? 38.184 12.838 25.983 1.00 33.44 272 LEU A O 1
ATOM 2145 N N . ALA A 1 273 ? 36.457 11.390 26.099 1.00 35.09 273 ALA A N 1
ATOM 2146 C CA . ALA A 1 273 ? 35.366 12.315 26.430 1.00 35.09 273 ALA A CA 1
ATOM 2147 C C . ALA A 1 273 ? 33.993 11.615 26.473 1.00 35.09 273 ALA A C 1
ATOM 2149 O O . ALA A 1 273 ? 33.690 10.762 25.642 1.00 35.09 273 ALA A O 1
ATOM 2150 N N . SER A 1 274 ? 33.161 12.117 27.392 1.00 38.53 274 SER A N 1
ATOM 2151 C CA . SER A 1 274 ? 31.742 11.845 27.695 1.00 38.53 274 SER A CA 1
ATOM 2152 C C . SER A 1 274 ? 31.464 10.593 28.548 1.00 38.53 274 SER A C 1
ATOM 2154 O O . SER A 1 274 ? 31.844 9.491 28.184 1.00 38.53 274 SER A O 1
ATOM 2156 N N . GLY A 1 275 ? 30.862 10.664 29.740 1.00 35.72 275 GLY A N 1
ATOM 2157 C CA . GLY A 1 275 ? 30.155 11.760 30.417 1.00 35.72 275 GLY A CA 1
ATOM 2158 C C . GLY A 1 275 ? 28.681 11.403 30.597 1.00 35.72 275 GLY A C 1
ATOM 2159 O O . GLY A 1 275 ? 27.866 11.713 29.739 1.00 35.72 275 GLY A O 1
ATOM 2160 N N . SER A 1 276 ? 28.381 10.728 31.705 1.00 35.47 276 SER A N 1
ATOM 2161 C CA . SER A 1 276 ? 27.057 10.346 32.206 1.00 35.47 276 SER A CA 1
ATOM 2162 C C . SER A 1 276 ? 26.222 11.550 32.652 1.00 35.47 276 SER A C 1
ATOM 2164 O O . SER A 1 276 ? 26.753 12.422 33.342 1.00 35.47 276 SER A O 1
ATOM 2166 N N . PHE A 1 277 ? 24.917 11.530 32.378 1.00 42.75 277 PHE A N 1
ATOM 2167 C CA . PHE A 1 277 ? 23.911 12.294 33.120 1.00 42.75 277 PHE A CA 1
ATOM 2168 C C . PHE A 1 277 ? 22.724 11.395 33.493 1.00 42.75 277 PHE A C 1
ATOM 2170 O O . PHE A 1 277 ? 22.451 10.411 32.807 1.00 42.75 277 PHE A O 1
ATOM 2177 N N . GLN A 1 278 ? 22.152 11.746 34.646 1.00 45.34 278 GLN A N 1
ATOM 2178 C CA . GLN A 1 278 ? 21.082 11.110 35.421 1.00 45.34 278 GLN A CA 1
ATOM 2179 C C . GLN A 1 278 ? 19.758 10.961 34.677 1.00 45.34 278 GLN A C 1
ATOM 2181 O O . GLN A 1 278 ? 19.463 11.828 33.826 1.00 45.34 278 GLN A O 1
#

Secondary structure (DSSP, 8-state):
---SSS-S-HHHHHHHHHHHHHHHHHSPPTT-TT--EEEE-SSPPP--TTSSSSPP-EEE--TTS-S-EEEESS--HHHHHHIIIIIS-B-S-TTSGGGGB---EEEEE---SS-EEEEEE--TTS-GGG---EEEEHHHHGGGTT-TT--EEEEEEPPP-SGGGTTEEEEEEEEEETTTTEEEEEEEEEE---THHHHHHHHHHHHHHHHHHHHHHHHHHHHHHHHT--------------------PPP---------------------------